Protein AF-A0A9P8ALL7-F1 (afdb_monomer_lite)

Sequence (207 aa):
MPHNCSKCGATCAGIPLVRPAPDPEIKALLSTNLPPSEAQKAFFRETRRTSESRLADLEARIADAQAKLDGLLQERDSLVWNMQRCTDVLNPVRRLPVDVLREIFAHTMRVAKDSYSVNSGMLSSSPLVGVPYQWKLGMVCLNWRHVLLKYPRMWSMIDVTFPPPPFGSWNHKPQNNRPYLVAAGLLAMHIYRSANHPLQHRIDGNT

pLDDT: mean 81.66, std 13.32, range [38.5, 98.19]

Organism: NCBI:txid856835

Structure (mmCIF, N/CA/C/O backbone):
data_AF-A0A9P8ALL7-F1
#
_entry.id   AF-A0A9P8ALL7-F1
#
loop_
_atom_site.group_PDB
_atom_site.id
_atom_site.type_symbol
_atom_site.label_atom_id
_atom_site.label_alt_id
_atom_site.label_comp_id
_atom_site.label_asym_id
_atom_site.label_entity_id
_atom_site.label_seq_id
_atom_site.pdbx_PDB_ins_code
_atom_site.Cartn_x
_atom_site.Cartn_y
_atom_site.Cartn_z
_atom_site.occupancy
_atom_site.B_iso_or_equiv
_atom_site.auth_seq_id
_atom_site.auth_comp_id
_atom_site.auth_asym_id
_atom_site.auth_atom_id
_atom_site.pdbx_PDB_model_num
ATOM 1 N N . MET A 1 1 ? -36.935 15.404 19.691 1.00 49.09 1 MET A N 1
ATOM 2 C CA . MET A 1 1 ? -36.805 15.586 18.231 1.00 49.09 1 MET A CA 1
ATOM 3 C C . MET A 1 1 ? -35.670 14.708 17.728 1.00 49.09 1 MET A C 1
ATOM 5 O O . MET A 1 1 ? -34.680 14.597 18.449 1.00 49.09 1 MET A O 1
ATOM 9 N N . PRO A 1 2 ? -35.821 14.037 16.575 1.00 61.03 2 PRO A N 1
ATOM 10 C CA . PRO A 1 2 ? -34.716 13.323 15.942 1.00 61.03 2 PRO A CA 1
ATOM 11 C C . PRO A 1 2 ? -33.566 14.299 15.665 1.00 61.03 2 PRO A C 1
ATOM 13 O O . PRO A 1 2 ? -33.806 15.439 15.273 1.00 61.03 2 PRO A O 1
ATOM 16 N N . HIS A 1 3 ? -32.333 13.869 15.912 1.00 70.31 3 HIS A N 1
ATOM 17 C CA . HIS A 1 3 ? -31.133 14.646 15.606 1.00 70.31 3 HIS A CA 1
ATOM 18 C C . HIS A 1 3 ? -30.179 13.791 14.780 1.00 70.31 3 HIS A C 1
ATOM 20 O O . HIS A 1 3 ? -30.134 12.572 14.942 1.00 70.31 3 HIS A O 1
ATOM 26 N N . ASN A 1 4 ? -29.420 14.422 13.889 1.00 78.50 4 ASN A N 1
ATOM 27 C CA . ASN A 1 4 ? -28.431 13.714 13.088 1.00 78.50 4 ASN A CA 1
ATOM 28 C C . ASN A 1 4 ? -27.125 13.589 13.872 1.00 78.50 4 ASN A C 1
ATOM 30 O O . ASN A 1 4 ? -26.649 14.549 14.481 1.00 78.50 4 ASN A O 1
ATOM 34 N N . CYS A 1 5 ? -26.547 12.393 13.857 1.00 72.06 5 CYS A N 1
ATOM 35 C CA . CYS A 1 5 ? -25.245 12.132 14.444 1.00 72.06 5 CYS A CA 1
ATOM 36 C C . CYS A 1 5 ? -24.167 12.929 13.700 1.00 72.06 5 CYS A C 1
ATOM 38 O O . CYS A 1 5 ? -24.011 12.790 12.489 1.00 72.06 5 CYS A O 1
ATOM 40 N N . SER A 1 6 ? -23.365 13.712 14.421 1.00 76.62 6 SER A N 1
ATOM 41 C CA . SER A 1 6 ? -22.277 14.507 13.834 1.00 76.62 6 SER A CA 1
ATOM 42 C C . SER A 1 6 ? -21.119 13.668 13.281 1.00 76.62 6 SER A C 1
ATOM 44 O O . SER A 1 6 ? -20.332 14.175 12.490 1.00 76.62 6 SER A O 1
ATOM 46 N N . LYS A 1 7 ? -21.006 12.391 13.672 1.00 74.81 7 LYS A N 1
ATOM 47 C CA . LYS A 1 7 ? -19.957 11.485 13.180 1.00 74.81 7 LYS A CA 1
ATOM 48 C C . LYS A 1 7 ? -20.347 10.693 11.935 1.00 74.81 7 LYS A C 1
ATOM 50 O O . LYS A 1 7 ? -19.487 10.451 11.099 1.00 74.81 7 LYS A O 1
ATOM 55 N N . CYS A 1 8 ? -21.599 10.251 11.825 1.00 76.31 8 CYS A N 1
ATOM 56 C CA . CYS A 1 8 ? -22.028 9.360 10.737 1.00 76.31 8 CYS A CA 1
ATOM 57 C C . CYS A 1 8 ? -23.252 9.854 9.956 1.00 76.31 8 CYS A C 1
ATOM 59 O O . CYS A 1 8 ? -23.681 9.185 9.024 1.00 76.31 8 CYS A O 1
ATOM 61 N N . GLY A 1 9 ? -23.847 10.990 10.331 1.00 75.50 9 GLY A N 1
ATOM 62 C CA . GLY A 1 9 ? -25.016 11.569 9.662 1.00 75.50 9 GLY A CA 1
ATOM 63 C C . GLY A 1 9 ? -26.337 10.833 9.907 1.00 75.50 9 GLY A C 1
ATOM 64 O O . GLY A 1 9 ? -27.387 11.358 9.547 1.00 75.50 9 GLY A O 1
ATOM 65 N N . ALA A 1 10 ? -26.314 9.657 10.542 1.00 76.44 10 ALA A N 1
ATOM 66 C CA . ALA A 1 10 ? -27.514 8.875 10.814 1.00 76.44 10 ALA A CA 1
ATOM 67 C C . ALA A 1 10 ? -28.467 9.608 11.770 1.00 76.44 10 ALA A C 1
ATOM 69 O O . ALA A 1 10 ? -28.038 10.241 12.738 1.00 76.44 10 ALA A O 1
ATOM 70 N N . THR A 1 11 ? -29.770 9.494 11.514 1.00 76.06 11 THR A N 1
ATOM 71 C CA . THR A 1 11 ? -30.807 10.047 12.384 1.00 76.06 11 THR A CA 1
ATOM 72 C C . THR A 1 11 ? -30.913 9.211 13.659 1.00 76.06 11 THR A C 1
ATOM 74 O O . THR A 1 11 ? -31.390 8.077 13.644 1.00 76.06 11 THR A O 1
ATOM 77 N N . CYS A 1 12 ? -30.482 9.777 14.783 1.00 67.00 12 CYS A N 1
ATOM 78 C CA . CYS A 1 12 ? -30.621 9.166 16.097 1.00 67.00 12 CYS A CA 1
ATOM 79 C C . CYS A 1 12 ? -32.068 9.330 16.575 1.00 67.00 12 CYS A C 1
ATOM 81 O O . CYS A 1 12 ? -32.473 10.393 17.059 1.00 67.00 12 CYS A O 1
ATOM 83 N N . ALA A 1 13 ? -32.863 8.270 16.450 1.00 56.06 13 ALA A N 1
ATOM 84 C CA . ALA A 1 13 ? -34.175 8.204 17.073 1.00 56.06 13 ALA A CA 1
ATOM 85 C C . ALA A 1 13 ? -34.014 7.830 18.559 1.00 56.06 13 ALA A C 1
ATOM 87 O O . ALA A 1 13 ? -33.639 6.711 18.890 1.00 56.06 13 ALA A O 1
ATOM 88 N N . GLY A 1 14 ? -34.298 8.772 19.464 1.00 56.75 14 GLY A N 1
ATOM 89 C CA . GLY A 1 14 ? -34.605 8.442 20.862 1.00 56.75 14 GLY A CA 1
ATOM 90 C C . GLY A 1 14 ? -33.460 8.440 21.882 1.00 56.75 14 GLY A C 1
ATOM 91 O O . GLY A 1 14 ? -33.686 7.982 22.996 1.00 56.75 14 GLY A O 1
ATOM 92 N N . ILE A 1 15 ? -32.272 8.975 21.578 1.00 57.25 15 ILE A N 1
ATOM 93 C CA . ILE A 1 15 ? -31.239 9.195 22.609 1.00 57.25 15 ILE A CA 1
ATOM 94 C C . ILE A 1 15 ? -31.487 10.564 23.264 1.00 57.25 15 ILE A C 1
ATOM 96 O O . ILE A 1 15 ? -31.419 11.578 22.560 1.00 57.25 15 ILE A O 1
ATOM 100 N N .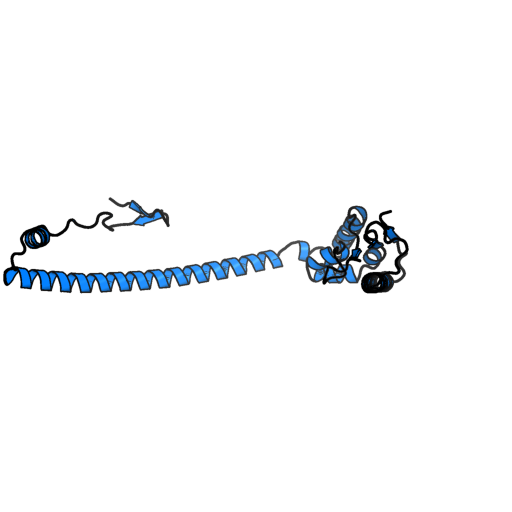 PRO A 1 16 ? -31.778 10.646 24.578 1.00 55.88 16 PRO A N 1
ATOM 101 C CA . PRO A 1 16 ? -31.845 11.926 25.269 1.00 55.88 16 PRO A CA 1
ATOM 102 C C . PRO A 1 16 ? -30.461 12.578 25.226 1.00 55.88 16 PRO A C 1
ATOM 104 O O . PRO A 1 16 ? -29.505 12.059 25.796 1.00 55.88 16 PRO A O 1
ATOM 107 N N . LEU A 1 17 ? -30.350 13.722 24.548 1.00 55.53 17 LEU A N 1
ATOM 108 C CA . LEU A 1 17 ? -29.107 14.501 24.459 1.00 55.53 17 LEU A CA 1
ATOM 109 C C . LEU A 1 17 ? -28.678 15.084 25.822 1.00 55.53 17 LEU A C 1
ATOM 111 O O . LEU A 1 17 ? -27.565 15.576 25.980 1.00 55.53 17 LEU A O 1
ATOM 115 N N . VAL A 1 18 ? -29.587 15.060 26.798 1.00 59.00 18 VAL A N 1
ATOM 116 C CA . VAL A 1 18 ? -29.463 15.701 28.103 1.00 59.00 18 VAL A CA 1
ATOM 117 C C . VAL A 1 18 ? -29.476 14.604 29.161 1.00 59.00 18 VAL A C 1
ATOM 119 O O . VAL A 1 18 ? -30.409 13.798 29.202 1.00 59.00 18 VAL A O 1
ATOM 122 N N . ARG A 1 19 ? -28.445 14.567 30.018 1.00 61.34 19 ARG A N 1
ATOM 123 C CA . ARG A 1 19 ? -28.487 13.753 31.242 1.00 61.34 19 ARG A CA 1
ATOM 124 C C . ARG A 1 19 ? -29.774 14.114 31.994 1.00 61.34 19 ARG A C 1
ATOM 126 O O . ARG A 1 19 ? -29.979 15.305 32.232 1.00 61.34 19 ARG A O 1
ATOM 133 N N . PRO A 1 20 ? -30.626 13.143 32.364 1.00 65.94 20 PRO A N 1
ATOM 134 C CA . PRO A 1 20 ? -31.791 13.430 33.189 1.00 65.94 20 PRO A CA 1
ATOM 135 C C . PRO A 1 20 ? -31.355 14.210 34.433 1.00 65.94 20 PRO A C 1
ATOM 137 O O . PRO A 1 20 ? -30.285 13.934 34.986 1.00 65.94 20 PRO A O 1
ATOM 140 N N . ALA A 1 21 ? -32.150 15.201 34.844 1.00 64.81 21 ALA A N 1
ATOM 141 C CA . ALA A 1 21 ? -31.871 15.932 36.073 1.00 64.81 21 ALA A CA 1
ATOM 142 C C . ALA A 1 21 ? -31.752 14.938 37.248 1.00 64.81 21 ALA A C 1
ATOM 144 O O . ALA A 1 21 ? -32.488 13.946 37.262 1.00 64.81 21 ALA A O 1
ATOM 145 N N . PRO A 1 22 ? -30.837 15.168 38.210 1.00 68.75 22 PRO A N 1
ATOM 146 C CA . PRO A 1 22 ? -30.723 14.312 39.383 1.00 68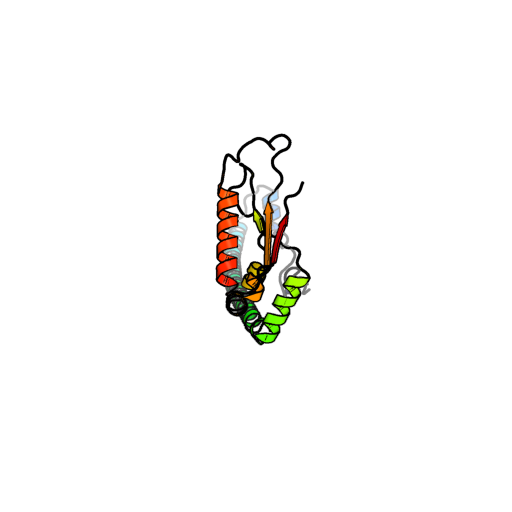.75 22 PRO A CA 1
ATOM 147 C C . PRO A 1 22 ? -32.066 14.237 40.104 1.00 68.75 22 PRO A C 1
ATOM 149 O O . PRO A 1 22 ? -32.744 15.260 40.226 1.00 68.75 22 PRO A O 1
ATOM 152 N N . ASP A 1 23 ? -32.419 13.049 40.591 1.00 80.38 23 ASP A N 1
ATOM 153 C CA . ASP A 1 23 ? -33.625 12.845 41.388 1.00 80.38 23 ASP A CA 1
ATOM 154 C C . ASP A 1 23 ? -33.660 13.879 42.539 1.00 80.38 23 ASP A C 1
ATOM 156 O O . ASP A 1 23 ? -32.681 13.985 43.295 1.00 80.38 23 ASP A O 1
ATOM 160 N N . PRO A 1 24 ? -34.728 14.695 42.651 1.00 83.06 24 PRO A N 1
ATOM 161 C CA . PRO A 1 24 ? -34.822 15.744 43.661 1.00 83.06 24 PRO A CA 1
ATOM 162 C C . PRO A 1 24 ? -34.699 15.199 45.089 1.00 83.06 24 PRO A C 1
ATOM 164 O O . PRO A 1 24 ? -34.184 15.903 45.958 1.00 83.06 24 PRO A O 1
ATOM 167 N N . GLU A 1 25 ? -35.095 13.948 45.327 1.00 82.94 25 GLU A N 1
ATOM 168 C CA . GLU A 1 25 ? -34.989 13.291 46.627 1.00 82.94 25 GLU A CA 1
ATOM 169 C C . GLU A 1 25 ? -33.536 12.927 46.965 1.00 82.94 25 GLU A C 1
ATOM 171 O O . GLU A 1 25 ? -33.059 13.205 48.069 1.00 82.94 25 GLU A O 1
ATOM 176 N N . ILE A 1 26 ? -32.782 12.415 45.985 1.00 84.19 26 ILE A N 1
ATOM 177 C CA . ILE A 1 26 ? -31.334 12.185 46.121 1.00 84.19 26 ILE A CA 1
ATOM 178 C C . ILE A 1 26 ? -30.625 13.513 46.401 1.00 84.19 26 ILE A C 1
ATOM 180 O O . ILE A 1 26 ? -29.779 13.599 47.291 1.00 84.19 26 ILE A O 1
ATOM 184 N N . LYS A 1 27 ? -30.992 14.574 45.675 1.00 86.75 27 LYS A N 1
ATOM 185 C CA . LYS A 1 27 ? -30.400 15.905 45.850 1.00 86.75 27 LYS A CA 1
ATOM 186 C C . LYS A 1 27 ? -30.653 16.475 47.252 1.00 86.75 27 LYS A C 1
ATOM 188 O O . LYS A 1 27 ? -29.736 17.041 47.845 1.00 86.75 27 LYS A O 1
ATOM 193 N N . ALA A 1 28 ? -31.863 16.314 47.789 1.00 87.06 28 ALA A N 1
ATOM 194 C CA . ALA A 1 28 ? -32.228 16.791 49.122 1.00 87.06 28 ALA A CA 1
ATOM 195 C C . ALA A 1 28 ? -31.444 16.073 50.236 1.00 87.06 28 ALA A C 1
ATOM 197 O O . ALA A 1 28 ? -30.899 16.725 51.132 1.00 87.06 28 ALA A O 1
ATOM 198 N N . LEU A 1 29 ? -31.311 14.747 50.149 1.00 88.44 29 LEU A N 1
ATOM 199 C CA . LEU A 1 29 ? -30.538 13.957 51.115 1.00 88.44 29 LEU A CA 1
ATOM 200 C C . LEU A 1 29 ? -29.044 14.302 51.074 1.00 88.44 29 LEU A C 1
ATOM 202 O O . LEU A 1 29 ? -28.425 14.494 52.120 1.00 88.44 29 LEU A O 1
ATOM 206 N N . LEU A 1 30 ? -28.481 14.480 49.874 1.00 88.00 30 LEU A N 1
ATOM 207 C CA . LEU A 1 30 ? -27.090 14.918 49.710 1.00 88.00 30 LEU A CA 1
ATOM 208 C C . LEU A 1 30 ? -26.831 16.322 50.280 1.00 88.00 30 LEU A C 1
ATOM 210 O O . LEU A 1 30 ? -25.693 16.642 50.607 1.00 88.00 30 LEU A O 1
ATOM 214 N N . SER A 1 31 ? -27.867 17.155 50.414 1.00 90.00 31 SER A N 1
ATOM 215 C CA . SER A 1 31 ? -27.745 18.516 50.952 1.00 90.00 31 SER A CA 1
ATOM 216 C C . SER A 1 31 ? -27.905 18.627 52.474 1.00 90.00 31 SER A C 1
ATOM 218 O O . SER A 1 31 ? -27.589 19.678 53.025 1.00 90.00 31 SER A O 1
ATOM 220 N N . THR A 1 32 ? -28.384 17.583 53.166 1.00 87.19 32 THR A N 1
ATOM 221 C CA . THR A 1 32 ? -28.796 17.686 54.584 1.00 87.19 32 THR A CA 1
ATOM 222 C C . THR A 1 32 ? -28.049 16.767 55.557 1.00 87.19 32 THR A C 1
ATOM 224 O O . THR A 1 32 ? -28.286 16.867 56.756 1.00 87.19 32 THR A O 1
ATOM 227 N N . ASN A 1 33 ? -27.132 15.899 55.102 1.00 86.00 33 ASN A N 1
ATOM 228 C CA . ASN A 1 33 ? -26.462 14.863 55.925 1.00 86.00 33 ASN A CA 1
ATOM 229 C C . ASN A 1 33 ? -27.423 13.966 56.742 1.00 86.00 33 ASN A C 1
ATOM 231 O O . ASN A 1 33 ? -26.979 13.178 57.578 1.00 86.00 33 ASN A O 1
ATOM 235 N N . LEU A 1 34 ? -28.736 14.060 56.512 1.00 90.88 34 LEU A N 1
ATOM 236 C CA . LEU A 1 34 ? -29.737 13.257 57.194 1.00 90.88 34 LEU A CA 1
ATOM 237 C C . LEU A 1 34 ? -29.695 11.825 56.650 1.00 90.88 34 LEU A C 1
ATOM 239 O O . LEU A 1 34 ? -29.573 11.629 55.435 1.00 90.88 34 LEU A O 1
ATOM 243 N N . PRO A 1 35 ? -29.817 10.806 57.516 1.00 88.19 35 PRO A N 1
ATOM 244 C CA . PRO A 1 35 ? -29.912 9.438 57.044 1.00 88.19 35 PRO A CA 1
ATOM 245 C C . PRO A 1 35 ? -31.237 9.234 56.287 1.00 88.19 35 PRO A C 1
ATOM 247 O O . PRO A 1 35 ? -32.275 9.732 56.727 1.00 88.19 35 PRO A O 1
ATOM 250 N N . PRO A 1 36 ? -31.241 8.471 55.180 1.00 90.56 36 PRO A N 1
ATOM 251 C CA . PRO A 1 36 ? -32.477 8.113 54.496 1.00 90.56 36 PRO A CA 1
ATOM 252 C C . PRO A 1 36 ? -33.354 7.215 55.377 1.00 90.56 36 PRO A C 1
ATOM 254 O O . PRO A 1 36 ? -32.854 6.364 56.120 1.00 90.56 36 PRO A O 1
ATOM 257 N N . SER A 1 37 ? -34.669 7.366 55.244 1.00 92.12 37 SER A N 1
ATOM 258 C CA . SER A 1 37 ? -35.663 6.458 55.827 1.00 92.12 37 SER A CA 1
ATOM 259 C C . SER A 1 37 ? -35.583 5.053 55.211 1.00 92.12 37 SER A C 1
ATOM 261 O O . SER A 1 37 ? -35.022 4.859 54.132 1.00 92.12 37 SER A O 1
ATOM 263 N N . GLU A 1 38 ? -36.175 4.047 55.862 1.00 92.56 38 GLU A N 1
ATOM 264 C CA . GLU A 1 38 ? -36.188 2.672 55.331 1.00 92.56 38 GLU A CA 1
ATOM 265 C C . GLU A 1 38 ? -36.905 2.561 53.974 1.00 92.56 38 GLU A C 1
ATOM 267 O O . GLU A 1 38 ? -36.439 1.841 53.091 1.00 92.56 38 GLU A O 1
ATOM 272 N N . ALA A 1 39 ? -37.977 3.332 53.760 1.00 88.25 39 ALA A N 1
ATOM 273 C CA . ALA A 1 39 ? -38.669 3.392 52.472 1.00 88.25 39 ALA A CA 1
ATOM 274 C C . ALA A 1 39 ? -37.769 3.974 51.366 1.00 88.25 39 ALA A C 1
ATOM 276 O O . ALA A 1 39 ? -37.673 3.401 50.281 1.00 88.25 39 ALA A O 1
ATOM 277 N N . GLN A 1 40 ? -37.037 5.053 51.665 1.00 89.31 40 GLN A N 1
ATOM 278 C CA . GLN A 1 40 ? -36.059 5.647 50.747 1.00 89.31 40 GLN A CA 1
ATOM 279 C C . GLN A 1 40 ? -34.915 4.681 50.434 1.00 89.31 40 GLN A C 1
ATOM 281 O O . GLN A 1 40 ? -34.530 4.523 49.279 1.00 89.31 40 GLN A O 1
ATOM 286 N N . LYS A 1 41 ? -34.394 3.969 51.442 1.00 91.00 41 LYS A N 1
ATOM 287 C CA . LYS A 1 41 ? -33.366 2.938 51.232 1.00 91.00 41 LYS A CA 1
ATOM 288 C C . LYS A 1 41 ? -33.861 1.830 50.303 1.00 91.00 41 LYS A C 1
ATOM 290 O O . LYS A 1 41 ? -33.106 1.411 49.426 1.00 91.00 41 LYS A O 1
ATOM 295 N N . ALA A 1 42 ? -35.093 1.352 50.482 1.00 89.12 42 ALA A N 1
ATOM 296 C CA . ALA A 1 42 ? -35.683 0.332 49.618 1.00 89.12 42 ALA A CA 1
ATOM 297 C C . ALA A 1 42 ? -35.843 0.837 48.175 1.00 89.12 42 ALA A C 1
ATOM 299 O O . ALA A 1 42 ? -35.402 0.162 47.244 1.00 89.12 42 ALA A O 1
ATOM 300 N N . PHE A 1 43 ? -36.372 2.051 48.002 1.00 88.00 43 PHE A N 1
ATOM 301 C CA . PHE A 1 43 ? -36.500 2.698 46.697 1.00 88.00 43 PHE A CA 1
ATOM 302 C C . PHE A 1 43 ? -35.143 2.849 45.996 1.00 88.00 43 PHE A C 1
ATOM 304 O O . PHE A 1 43 ? -34.982 2.402 44.863 1.00 88.00 43 PHE A O 1
ATOM 311 N N . PHE A 1 44 ? -34.125 3.389 46.674 1.00 89.19 44 PHE A N 1
ATOM 312 C CA . PHE A 1 44 ? -32.796 3.562 46.079 1.00 89.19 44 PHE A CA 1
ATOM 313 C C . PHE A 1 44 ? -32.123 2.238 45.723 1.00 89.19 44 PHE A C 1
ATOM 315 O O . PHE A 1 44 ? -31.437 2.169 44.705 1.00 89.19 44 PHE A O 1
ATOM 322 N N . ARG A 1 45 ? -32.315 1.178 46.519 1.00 92.31 45 ARG A N 1
ATOM 323 C CA . ARG A 1 45 ? -31.796 -0.158 46.186 1.00 92.31 45 ARG A CA 1
ATOM 324 C C . ARG A 1 45 ? -32.424 -0.697 44.903 1.00 92.31 45 ARG A C 1
ATOM 326 O O . ARG A 1 45 ? -31.692 -1.193 44.049 1.00 92.31 45 ARG A O 1
ATOM 333 N N . GLU A 1 46 ? -33.737 -0.563 44.745 1.00 89.56 46 GLU A N 1
ATOM 334 C CA . GLU A 1 46 ? -34.436 -1.024 43.542 1.00 89.56 46 GLU A CA 1
ATOM 335 C C . GLU A 1 46 ? -34.077 -0.179 42.311 1.00 89.56 46 GLU A C 1
ATOM 337 O O . GLU A 1 46 ? -33.738 -0.715 41.253 1.00 89.56 46 GLU A O 1
ATOM 342 N N . THR A 1 47 ? -34.032 1.148 42.455 1.00 88.44 47 THR A N 1
ATOM 343 C CA . THR A 1 47 ? -33.575 2.063 41.400 1.00 88.44 47 THR A CA 1
ATOM 344 C C . THR A 1 47 ? -32.141 1.754 40.974 1.00 88.44 47 THR A C 1
ATOM 346 O O . THR A 1 47 ? -31.835 1.759 39.780 1.00 88.44 47 THR A O 1
ATOM 349 N N . ARG A 1 48 ? -31.252 1.427 41.921 1.00 90.56 48 ARG A N 1
ATOM 350 C CA . ARG A 1 48 ? -29.877 1.025 41.603 1.00 90.56 48 ARG A CA 1
ATOM 351 C C . ARG A 1 48 ? -29.852 -0.292 40.833 1.00 90.56 48 ARG A C 1
ATOM 353 O O . ARG A 1 48 ? -29.233 -0.347 39.779 1.00 90.56 48 ARG A O 1
ATOM 360 N N . ARG A 1 49 ? -30.579 -1.310 41.300 1.00 92.12 49 ARG A N 1
ATOM 361 C CA . ARG A 1 49 ? -30.644 -2.633 40.660 1.00 92.12 49 ARG A CA 1
ATOM 362 C C . ARG A 1 49 ? -31.183 -2.570 39.228 1.00 92.12 49 ARG A C 1
ATOM 364 O O . ARG A 1 49 ? -30.611 -3.164 38.316 1.00 92.12 49 ARG A O 1
ATOM 371 N N . THR A 1 50 ? -32.272 -1.836 39.014 1.00 88.19 50 THR A N 1
ATOM 372 C CA . THR A 1 50 ? -32.858 -1.645 37.677 1.00 88.19 50 THR A CA 1
ATOM 373 C C . THR A 1 50 ? -31.922 -0.856 36.762 1.00 88.19 50 THR A C 1
ATOM 375 O O . THR A 1 50 ? -31.774 -1.200 35.589 1.00 88.19 50 THR A O 1
ATOM 378 N N . SER A 1 51 ? -31.233 0.159 37.293 1.00 88.75 51 SER A N 1
ATOM 379 C CA . SER A 1 51 ? -30.232 0.930 36.546 1.00 88.75 51 SER A CA 1
ATOM 380 C C . SER A 1 51 ? -29.007 0.092 36.173 1.00 88.75 51 SER A C 1
ATOM 382 O O . SER A 1 51 ? -28.560 0.172 35.033 1.00 88.75 51 SER A O 1
ATOM 384 N N . GLU A 1 52 ? -28.501 -0.745 37.084 1.00 92.56 52 GLU A N 1
ATOM 385 C CA . GLU A 1 52 ? -27.398 -1.687 36.834 1.00 92.56 52 GLU A CA 1
ATOM 386 C C . GLU A 1 52 ? -27.760 -2.666 35.704 1.00 92.56 52 GLU A C 1
ATOM 388 O O . GLU A 1 52 ? -26.984 -2.845 34.767 1.00 92.56 52 GLU A O 1
ATOM 393 N N . SER A 1 53 ? -28.972 -3.233 35.724 1.00 89.31 53 SER A N 1
ATOM 394 C CA . SER A 1 53 ? -29.446 -4.125 34.655 1.00 89.31 53 SER A CA 1
ATOM 395 C C . SER A 1 53 ? -29.560 -3.417 33.301 1.00 89.31 53 SER A C 1
ATOM 397 O O . SER A 1 53 ? -29.140 -3.968 32.283 1.00 89.31 53 SER A O 1
ATOM 399 N N . ARG A 1 54 ? -30.092 -2.188 33.271 1.00 89.81 54 ARG A N 1
ATOM 400 C CA . ARG A 1 54 ? -30.191 -1.395 32.035 1.00 89.81 54 ARG A CA 1
ATOM 401 C C . ARG A 1 54 ? -28.824 -0.977 31.499 1.00 89.81 54 ARG A C 1
ATOM 403 O O . ARG A 1 54 ? -28.656 -0.910 30.286 1.00 89.81 54 ARG A O 1
ATOM 410 N N . LEU A 1 55 ? -27.870 -0.679 32.380 1.00 90.62 55 LEU A N 1
ATOM 411 C CA . LEU A 1 55 ? -26.501 -0.360 31.987 1.00 90.62 55 LEU A CA 1
ATOM 412 C C . LEU A 1 55 ? -25.836 -1.571 31.325 1.00 90.62 55 LEU A C 1
ATOM 414 O O . LEU A 1 55 ? -25.281 -1.421 30.244 1.00 90.62 55 LEU A O 1
ATOM 418 N N . ALA A 1 56 ? -25.983 -2.763 31.910 1.00 93.94 56 ALA A N 1
ATOM 419 C CA . ALA A 1 56 ? -25.447 -3.996 31.338 1.00 93.94 56 ALA A CA 1
ATOM 420 C C . ALA A 1 56 ? -26.039 -4.316 29.949 1.00 93.94 56 ALA A C 1
ATOM 422 O O . ALA A 1 56 ? -25.298 -4.687 29.040 1.00 93.94 56 ALA A O 1
ATOM 423 N N . ASP A 1 57 ? -27.351 -4.120 29.746 1.00 91.81 57 ASP A N 1
ATOM 424 C CA . ASP A 1 57 ? -27.982 -4.253 28.418 1.00 91.81 57 ASP A CA 1
ATOM 425 C C . ASP A 1 57 ? -27.388 -3.265 27.402 1.00 91.81 57 ASP A C 1
ATOM 427 O O . ASP A 1 57 ? -27.050 -3.638 26.276 1.00 91.81 57 ASP A O 1
ATOM 431 N N . LEU A 1 58 ? -27.223 -1.999 27.801 1.00 91.94 58 LEU A N 1
ATOM 432 C CA . LEU A 1 58 ? -26.636 -0.978 26.935 1.00 91.94 58 LEU A CA 1
ATOM 433 C C . LEU A 1 58 ? -25.184 -1.301 26.578 1.00 91.94 58 LEU A C 1
ATOM 435 O O . LEU A 1 58 ? -24.818 -1.175 25.413 1.00 91.94 58 LEU A O 1
ATOM 439 N N . GLU A 1 59 ? -24.372 -1.740 27.538 1.00 95.62 59 GLU A N 1
ATOM 440 C CA . GLU A 1 59 ? -22.987 -2.149 27.295 1.00 95.62 59 GLU A CA 1
ATOM 441 C C . GLU A 1 59 ? -22.908 -3.348 26.343 1.00 95.62 59 GLU A C 1
ATOM 443 O O . GLU A 1 59 ? -22.124 -3.318 25.394 1.00 95.62 59 GLU A O 1
ATOM 448 N N . ALA A 1 60 ? -23.774 -4.354 26.511 1.00 94.69 60 ALA A N 1
ATOM 449 C CA . ALA A 1 60 ? -23.843 -5.501 25.607 1.00 94.69 60 ALA A CA 1
ATOM 450 C C . ALA A 1 60 ? -24.221 -5.087 24.174 1.00 94.69 60 ALA A C 1
ATOM 452 O O . ALA A 1 60 ? -23.609 -5.537 23.205 1.00 94.69 60 ALA A O 1
ATOM 453 N N . ARG A 1 61 ? -25.193 -4.181 24.025 1.00 93.50 61 ARG A N 1
ATOM 454 C CA . ARG A 1 61 ? -25.603 -3.648 22.716 1.00 93.50 61 ARG A CA 1
ATOM 455 C C . ARG A 1 61 ? -24.529 -2.778 22.073 1.00 93.50 61 ARG A C 1
ATOM 457 O O . ARG A 1 61 ? -24.387 -2.802 20.853 1.00 93.50 61 ARG A O 1
ATOM 464 N N . ILE A 1 62 ? -23.782 -2.012 22.870 1.00 94.81 62 ILE A N 1
ATOM 465 C CA . ILE A 1 62 ? -22.628 -1.245 22.390 1.00 94.81 62 ILE A CA 1
ATOM 466 C C . ILE A 1 62 ? -21.551 -2.203 21.879 1.00 94.81 62 ILE A C 1
ATOM 468 O O . ILE A 1 62 ? -21.062 -1.999 20.770 1.00 94.81 62 ILE A O 1
ATOM 472 N N . ALA A 1 63 ? -21.233 -3.257 22.632 1.00 95.00 63 ALA A N 1
ATOM 473 C CA . ALA A 1 63 ? -20.242 -4.251 22.230 1.00 95.00 63 ALA A CA 1
ATOM 474 C C . ALA A 1 63 ? -20.644 -4.977 20.932 1.00 95.00 63 ALA A C 1
ATOM 476 O O . ALA A 1 63 ? -19.832 -5.095 20.018 1.00 95.00 63 ALA A O 1
ATOM 477 N N . ASP A 1 64 ? -21.908 -5.395 20.803 1.00 95.56 64 ASP A N 1
ATOM 478 C CA . ASP A 1 64 ? -22.432 -6.012 19.574 1.00 95.56 64 ASP A CA 1
ATOM 479 C C . ASP A 1 64 ? -22.375 -5.050 18.373 1.00 95.56 64 ASP A C 1
ATOM 481 O O . ASP A 1 64 ? -21.934 -5.422 17.283 1.00 95.56 64 ASP A O 1
ATOM 485 N N . ALA A 1 65 ? -22.761 -3.785 18.566 1.00 94.25 65 ALA A N 1
ATOM 486 C CA . ALA A 1 65 ? -22.683 -2.774 17.514 1.00 94.25 65 ALA A CA 1
ATOM 487 C C . ALA A 1 65 ? -21.234 -2.474 17.092 1.00 94.25 65 ALA A C 1
ATOM 489 O O . ALA A 1 65 ? -20.974 -2.298 15.901 1.00 94.25 65 ALA A O 1
ATOM 490 N N . GLN A 1 66 ? -20.296 -2.439 18.043 1.00 96.56 66 GLN A N 1
ATOM 491 C CA . GLN A 1 66 ? -18.865 -2.283 17.771 1.00 96.56 66 GLN A CA 1
ATOM 492 C C . GLN A 1 66 ? -18.321 -3.473 16.980 1.00 96.56 66 GLN A C 1
ATOM 494 O O . GLN A 1 66 ? -17.720 -3.264 15.933 1.00 96.56 66 GLN A O 1
ATOM 499 N N . ALA A 1 67 ? -18.627 -4.708 17.388 1.00 96.31 67 ALA A N 1
ATOM 500 C CA . ALA A 1 67 ? -18.191 -5.906 16.671 1.00 96.31 67 ALA A CA 1
ATOM 501 C C . ALA A 1 67 ? -18.714 -5.946 15.223 1.00 96.31 67 ALA A C 1
ATOM 503 O O . ALA A 1 67 ? -17.979 -6.280 14.293 1.00 96.31 67 ALA A O 1
ATOM 504 N N . LYS A 1 68 ? -19.978 -5.554 15.007 1.00 96.69 68 LYS A N 1
ATOM 505 C CA . LYS A 1 68 ? -20.559 -5.426 13.660 1.00 96.69 68 LYS A CA 1
ATOM 506 C C . LYS A 1 68 ? -19.865 -4.349 12.833 1.00 96.69 68 LYS A C 1
ATOM 508 O O . LYS A 1 68 ? -19.598 -4.569 11.654 1.00 96.69 68 LYS A O 1
ATOM 513 N N . LEU A 1 69 ? -19.579 -3.195 13.436 1.00 96.56 69 LEU A N 1
ATOM 514 C CA . LEU A 1 69 ? -18.858 -2.115 12.768 1.00 96.56 69 LEU A CA 1
ATOM 515 C C . LEU A 1 69 ? -17.449 -2.560 12.363 1.00 96.56 69 LEU A C 1
ATOM 517 O O . LEU A 1 69 ? -17.057 -2.332 11.222 1.00 96.56 69 LEU A O 1
ATOM 521 N N . ASP A 1 70 ? -16.726 -3.228 13.258 1.00 97.50 70 ASP A N 1
ATOM 522 C CA . ASP A 1 70 ? -15.379 -3.733 12.992 1.00 97.50 70 ASP A CA 1
ATOM 523 C C . ASP A 1 70 ? -15.383 -4.752 11.843 1.00 97.50 70 ASP A C 1
ATOM 525 O O . ASP A 1 70 ? -14.554 -4.661 10.936 1.00 97.50 70 ASP A O 1
ATOM 529 N N . GLY A 1 71 ? -16.371 -5.655 11.810 1.00 97.94 71 GLY A N 1
ATOM 530 C CA . GLY A 1 71 ? -16.559 -6.591 10.698 1.00 97.94 71 GLY A CA 1
ATOM 531 C C . GLY A 1 71 ? -16.791 -5.887 9.356 1.00 97.94 71 GLY A C 1
ATOM 532 O O . GLY A 1 71 ? -16.140 -6.211 8.363 1.00 97.94 71 GLY A O 1
ATOM 533 N N . LEU A 1 72 ? -17.659 -4.870 9.329 1.00 97.94 72 LEU A N 1
ATOM 534 C CA . LEU A 1 72 ? -17.920 -4.077 8.121 1.00 97.94 72 LEU A CA 1
ATOM 535 C C . LEU A 1 72 ? -16.690 -3.279 7.668 1.00 97.94 72 LEU A C 1
ATOM 537 O O . LEU A 1 72 ? -16.437 -3.162 6.469 1.00 97.94 72 LEU A O 1
ATOM 541 N N . LEU A 1 73 ? -15.913 -2.730 8.604 1.00 97.94 73 LEU A N 1
ATOM 542 C CA . LEU A 1 73 ? -14.672 -2.022 8.289 1.00 97.94 73 LEU A CA 1
ATOM 543 C C .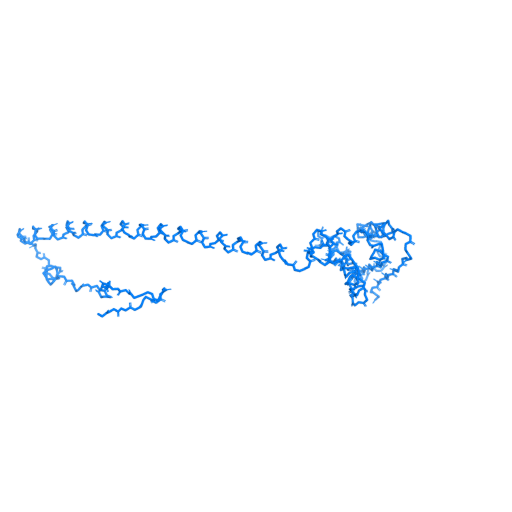 LEU A 1 73 ? -13.633 -2.970 7.684 1.00 97.94 73 LEU A C 1
ATOM 545 O O . LEU A 1 73 ? -13.022 -2.627 6.672 1.00 97.94 73 LEU A O 1
ATOM 549 N N . GLN A 1 74 ? -13.486 -4.173 8.239 1.00 98.19 74 GLN A N 1
ATOM 550 C CA . GLN A 1 74 ? -12.583 -5.191 7.707 1.00 98.19 74 GLN A CA 1
ATOM 551 C C . GLN A 1 74 ? -12.992 -5.646 6.298 1.00 98.19 74 GLN A C 1
ATOM 553 O O . GLN A 1 74 ? -12.136 -5.791 5.417 1.00 98.19 74 GLN A O 1
ATOM 558 N N . GLU A 1 75 ? -14.288 -5.855 6.060 1.00 98.19 75 GLU A N 1
ATOM 559 C CA . GLU A 1 75 ? -14.807 -6.190 4.732 1.00 98.19 75 GLU A CA 1
ATOM 560 C C . GLU A 1 75 ? -14.543 -5.055 3.735 1.00 98.19 75 GLU A C 1
ATOM 562 O O . GLU A 1 75 ? -13.996 -5.291 2.654 1.00 98.19 75 GLU A O 1
ATOM 567 N N . ARG A 1 76 ? -14.836 -3.806 4.123 1.00 98.00 76 ARG A N 1
ATOM 568 C CA . ARG A 1 76 ? -14.547 -2.613 3.315 1.00 98.00 76 ARG A CA 1
ATOM 569 C C . ARG A 1 76 ? -13.069 -2.546 2.952 1.00 98.00 76 ARG A C 1
ATOM 571 O O . ARG A 1 76 ? -12.744 -2.362 1.780 1.00 98.00 76 ARG A O 1
ATOM 578 N N . ASP A 1 77 ? -12.178 -2.696 3.927 1.00 98.12 77 ASP A N 1
ATOM 579 C CA . ASP A 1 77 ? -10.729 -2.633 3.712 1.00 98.12 77 ASP A CA 1
ATOM 580 C C . ASP A 1 77 ? -10.257 -3.734 2.756 1.00 98.12 77 ASP A C 1
ATOM 582 O O . ASP A 1 77 ? -9.474 -3.475 1.838 1.00 98.12 77 ASP A O 1
ATOM 586 N N . SER A 1 78 ? -10.799 -4.944 2.906 1.00 97.88 78 SER A N 1
ATOM 587 C CA . SER A 1 78 ? -10.509 -6.081 2.026 1.00 97.88 78 SER A CA 1
ATOM 588 C C . SER A 1 78 ? -10.965 -5.821 0.586 1.00 97.88 78 SER A C 1
ATOM 590 O O . SER A 1 78 ? -10.235 -6.111 -0.367 1.00 97.88 78 SER A O 1
ATOM 592 N N . LEU A 1 79 ? -12.152 -5.235 0.406 1.00 98.12 79 LEU A N 1
ATOM 593 C CA . LEU A 1 79 ? -12.675 -4.862 -0.908 1.00 98.12 79 LEU A CA 1
ATOM 594 C C . LEU A 1 79 ? -11.839 -3.760 -1.559 1.00 98.12 79 LEU A C 1
ATOM 596 O O . LEU A 1 79 ? -11.451 -3.905 -2.716 1.00 98.12 79 LEU A O 1
ATOM 600 N N . VAL A 1 80 ? -11.502 -2.700 -0.821 1.00 97.81 80 VAL A N 1
ATOM 601 C CA . VAL A 1 80 ? -10.634 -1.618 -1.315 1.00 97.81 80 VAL A CA 1
ATOM 602 C C . VAL A 1 80 ? -9.279 -2.172 -1.753 1.00 97.81 80 VAL A C 1
ATOM 604 O O . VAL A 1 80 ? -8.800 -1.850 -2.842 1.00 97.81 80 VAL A O 1
ATOM 607 N N . TRP A 1 81 ? -8.685 -3.058 -0.951 1.00 96.62 81 TRP A N 1
ATOM 608 C CA . TRP A 1 81 ? -7.426 -3.713 -1.291 1.00 96.62 81 TRP A CA 1
ATOM 609 C C . TRP A 1 81 ? -7.534 -4.534 -2.585 1.00 96.62 81 TRP A C 1
ATOM 611 O O . TRP A 1 81 ? -6.698 -4.397 -3.481 1.00 96.62 81 TRP A O 1
ATOM 621 N N . ASN A 1 82 ? -8.592 -5.336 -2.736 1.00 96.94 82 ASN A N 1
ATOM 622 C CA . ASN A 1 82 ? -8.833 -6.118 -3.951 1.00 96.94 82 ASN A CA 1
ATOM 623 C C . ASN A 1 82 ? -9.059 -5.229 -5.182 1.00 96.94 82 ASN A C 1
ATOM 625 O O . ASN A 1 82 ? -8.463 -5.471 -6.234 1.00 96.94 82 ASN A O 1
ATOM 629 N N . MET A 1 83 ? -9.860 -4.169 -5.054 1.00 96.56 83 MET A N 1
ATOM 630 C CA . MET A 1 83 ? -10.120 -3.212 -6.135 1.00 96.56 83 MET A CA 1
ATOM 631 C C . MET A 1 83 ? -8.840 -2.524 -6.612 1.00 96.56 83 MET A C 1
ATOM 633 O O . MET A 1 83 ? -8.631 -2.380 -7.822 1.00 96.56 83 MET A O 1
ATOM 637 N N . GLN A 1 84 ? -7.952 -2.146 -5.688 1.00 95.19 84 GLN A N 1
ATOM 638 C CA . GLN A 1 84 ? -6.661 -1.566 -6.051 1.00 95.19 84 GLN A CA 1
ATOM 639 C C . GLN A 1 84 ? -5.823 -2.558 -6.863 1.00 95.19 84 GLN A C 1
ATOM 641 O O . GLN A 1 84 ? -5.271 -2.202 -7.901 1.00 95.19 84 GLN A O 1
ATOM 646 N N . ARG A 1 85 ? -5.793 -3.834 -6.468 1.00 91.81 85 ARG A N 1
ATOM 647 C CA . ARG A 1 85 ? -5.060 -4.870 -7.215 1.00 91.81 85 ARG A CA 1
ATOM 648 C C . ARG A 1 85 ? -5.640 -5.126 -8.597 1.00 91.81 85 ARG A C 1
ATOM 650 O O . ARG A 1 85 ? -4.878 -5.311 -9.545 1.00 91.81 85 ARG A O 1
ATOM 657 N N . CYS A 1 86 ? -6.965 -5.131 -8.727 1.00 93.25 86 CYS A N 1
ATOM 658 C CA . CYS A 1 86 ? -7.622 -5.207 -10.029 1.00 93.25 86 CYS A CA 1
ATOM 659 C C . CYS A 1 86 ? -7.210 -4.022 -10.907 1.00 93.25 86 CYS A C 1
ATOM 661 O O . CYS A 1 86 ? -6.809 -4.233 -12.048 1.00 93.25 86 CYS A O 1
ATOM 663 N N . THR A 1 87 ? -7.214 -2.804 -10.360 1.00 90.50 87 THR A N 1
ATOM 664 C CA . THR A 1 87 ? -6.736 -1.598 -11.056 1.00 90.50 87 THR A CA 1
ATOM 665 C C . THR A 1 87 ? -5.281 -1.745 -11.501 1.00 90.50 87 THR A C 1
ATOM 667 O O . THR A 1 87 ? -4.959 -1.495 -12.662 1.00 90.50 87 THR A O 1
ATOM 670 N N . ASP A 1 88 ? -4.402 -2.229 -10.622 1.00 87.38 88 ASP A N 1
ATOM 671 C CA . ASP A 1 88 ? -2.987 -2.429 -10.936 1.00 87.38 88 ASP A CA 1
ATOM 672 C C . ASP A 1 88 ? -2.786 -3.464 -12.053 1.00 87.38 88 ASP A C 1
ATOM 674 O O . ASP A 1 88 ? -1.922 -3.288 -12.914 1.00 87.38 88 ASP A O 1
ATOM 678 N N . VAL A 1 89 ? -3.565 -4.552 -12.051 1.00 87.25 89 VAL A N 1
ATOM 679 C CA . VAL A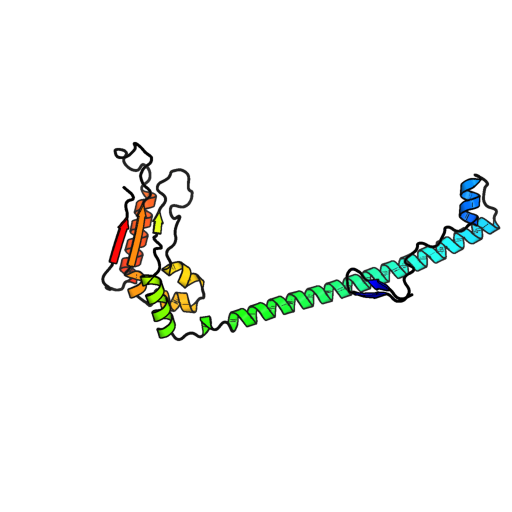 1 89 ? -3.525 -5.606 -13.079 1.00 87.25 89 VAL A CA 1
ATOM 680 C C . VAL A 1 89 ? -4.080 -5.117 -14.412 1.00 87.25 89 VAL A C 1
ATOM 682 O O . VAL A 1 89 ? -3.499 -5.420 -15.455 1.00 87.25 89 VAL A O 1
ATOM 685 N N . LEU A 1 90 ? -5.165 -4.346 -14.383 1.00 88.44 90 LEU A N 1
ATOM 686 C CA . LEU A 1 90 ? -5.801 -3.773 -15.567 1.00 88.44 90 LEU A CA 1
ATOM 687 C C . LEU A 1 90 ? -5.068 -2.539 -16.103 1.00 88.44 90 LEU A C 1
ATOM 689 O O . LEU A 1 90 ? -5.444 -2.028 -17.159 1.00 88.44 90 LEU A O 1
ATOM 693 N N . ASN A 1 91 ? -4.018 -2.078 -15.417 1.00 87.06 91 ASN A N 1
ATOM 694 C CA . ASN A 1 91 ? -3.253 -0.913 -15.827 1.00 87.06 91 ASN A CA 1
ATOM 695 C C . ASN A 1 91 ? -2.755 -1.075 -17.285 1.00 87.06 91 ASN A C 1
ATOM 697 O O . ASN A 1 91 ? -2.019 -2.030 -17.575 1.00 87.06 91 ASN A O 1
ATOM 701 N N . PRO A 1 92 ? -3.102 -0.145 -18.201 1.00 84.25 92 PRO A N 1
ATOM 702 C CA . PRO A 1 92 ? -2.756 -0.224 -19.624 1.00 84.25 92 PRO A CA 1
ATOM 703 C C . PRO A 1 92 ? -1.266 -0.441 -19.893 1.00 84.25 92 PRO A C 1
ATOM 705 O O . PRO A 1 92 ? -0.897 -1.120 -20.850 1.00 84.25 92 PRO A O 1
ATOM 708 N N . VAL A 1 93 ? -0.406 0.062 -19.003 1.00 86.50 93 VAL A N 1
ATOM 709 C CA . VAL A 1 93 ? 1.055 -0.085 -19.041 1.00 86.50 93 VAL A CA 1
ATOM 710 C C . VAL A 1 93 ? 1.503 -1.550 -19.124 1.00 86.50 93 VAL A C 1
ATOM 712 O O . VAL A 1 93 ? 2.545 -1.843 -19.716 1.00 86.50 93 VAL A O 1
ATOM 715 N N . ARG A 1 94 ? 0.713 -2.488 -18.579 1.00 82.44 94 ARG A N 1
ATOM 716 C CA . ARG A 1 94 ? 0.989 -3.933 -18.633 1.00 82.44 94 ARG A CA 1
ATOM 717 C C . ARG A 1 94 ? 0.643 -4.576 -19.979 1.00 82.44 94 ARG A C 1
ATOM 719 O O . ARG A 1 94 ? 1.122 -5.673 -20.247 1.00 82.44 94 ARG A O 1
ATOM 726 N N . ARG A 1 95 ? -0.165 -3.913 -20.813 1.00 84.06 95 ARG A N 1
ATOM 727 C CA . ARG A 1 95 ? -0.668 -4.419 -22.105 1.00 84.06 95 ARG A CA 1
ATOM 728 C C . ARG A 1 95 ? -0.022 -3.745 -23.318 1.00 84.06 95 ARG A C 1
ATOM 730 O O . ARG A 1 95 ? -0.394 -4.055 -24.446 1.00 84.06 95 ARG A O 1
ATOM 737 N N . LEU A 1 96 ? 0.919 -2.826 -23.101 1.00 90.31 96 LEU A N 1
ATOM 738 C CA . LEU A 1 96 ? 1.609 -2.146 -24.191 1.00 90.31 96 LEU A CA 1
ATOM 739 C C . LEU A 1 96 ? 2.418 -3.152 -25.032 1.00 90.31 96 LEU A C 1
ATOM 741 O O . LEU A 1 96 ? 3.185 -3.936 -24.460 1.00 90.31 96 LEU A O 1
ATOM 745 N N . PRO A 1 97 ? 2.285 -3.124 -26.372 1.00 92.50 97 PRO A N 1
ATOM 746 C CA . PRO A 1 97 ? 3.134 -3.902 -27.262 1.00 92.50 97 PRO A CA 1
ATOM 747 C C . PRO A 1 97 ? 4.613 -3.573 -27.063 1.00 92.50 97 PRO A C 1
ATOM 749 O O . PRO A 1 97 ? 4.980 -2.448 -26.718 1.00 92.50 97 PRO A O 1
ATOM 752 N N . VAL A 1 98 ? 5.474 -4.550 -27.345 1.00 92.75 98 VAL A N 1
ATOM 753 C CA . VAL A 1 98 ? 6.930 -4.413 -27.191 1.00 92.75 98 VAL A CA 1
ATOM 754 C C . VAL A 1 98 ? 7.480 -3.218 -27.973 1.00 92.75 98 VAL A C 1
ATOM 756 O O . VAL A 1 98 ? 8.349 -2.516 -27.463 1.00 92.75 98 VAL A O 1
ATOM 759 N N . ASP A 1 99 ? 6.965 -2.943 -29.170 1.00 93.31 99 ASP A N 1
ATOM 760 C CA . ASP A 1 99 ? 7.463 -1.841 -30.000 1.00 93.31 99 ASP A CA 1
ATOM 761 C C . ASP A 1 99 ? 7.089 -0.467 -29.431 1.00 93.31 99 ASP A C 1
ATOM 763 O O . ASP A 1 99 ? 7.918 0.439 -29.428 1.00 93.31 99 ASP A O 1
ATOM 767 N N . VAL A 1 100 ? 5.905 -0.342 -28.821 1.00 94.50 100 VAL A N 1
ATOM 768 C CA . VAL A 1 100 ? 5.507 0.873 -28.090 1.00 94.50 100 VAL A CA 1
ATOM 769 C C . VAL A 1 100 ? 6.400 1.079 -26.865 1.00 94.50 100 VAL A C 1
ATOM 771 O O . VAL A 1 100 ? 6.843 2.193 -26.603 1.00 94.50 100 VAL A O 1
ATOM 774 N N . LEU A 1 101 ? 6.725 0.007 -26.133 1.00 93.75 101 LEU A N 1
ATOM 775 C CA . LEU A 1 101 ? 7.657 0.079 -25.002 1.00 93.75 101 LEU A CA 1
ATOM 776 C C . LEU A 1 101 ? 9.056 0.519 -25.437 1.00 93.75 101 LEU A C 1
ATOM 778 O O . LEU A 1 101 ? 9.662 1.366 -24.785 1.00 93.75 101 LEU A O 1
ATOM 782 N N . ARG A 1 102 ? 9.560 -0.018 -26.552 1.00 92.62 102 ARG A N 1
ATOM 783 C CA . ARG A 1 102 ? 10.856 0.379 -27.123 1.00 92.62 102 ARG A CA 1
ATOM 784 C C . ARG A 1 102 ? 10.872 1.845 -27.540 1.00 92.62 102 ARG A C 1
ATOM 786 O O . ARG A 1 102 ? 11.892 2.497 -27.325 1.00 92.62 102 ARG A O 1
ATOM 793 N N . GLU A 1 103 ? 9.771 2.355 -28.088 1.00 93.12 103 GLU A N 1
ATOM 794 C CA . GLU A 1 103 ? 9.645 3.767 -28.454 1.00 93.12 103 GLU A CA 1
ATOM 795 C C . GLU A 1 103 ? 9.635 4.670 -27.215 1.00 93.12 103 GLU A C 1
ATOM 797 O O . GLU A 1 103 ? 10.390 5.638 -27.153 1.00 93.12 103 GLU A O 1
ATOM 802 N N . ILE A 1 104 ? 8.882 4.300 -26.170 1.00 92.06 104 ILE A N 1
ATOM 803 C CA . ILE A 1 104 ? 8.920 4.992 -24.870 1.00 92.06 104 ILE A CA 1
ATOM 804 C C . ILE A 1 104 ? 10.355 5.018 -24.330 1.00 92.06 104 ILE A C 1
ATOM 806 O O . ILE A 1 104 ? 10.856 6.078 -23.954 1.00 92.06 104 ILE A O 1
ATOM 810 N N . PHE A 1 105 ? 11.046 3.873 -24.325 1.00 91.75 105 PHE A N 1
ATOM 811 C CA . PHE A 1 105 ? 12.431 3.793 -23.858 1.00 91.75 105 PHE A CA 1
ATOM 812 C C . PHE A 1 105 ? 13.344 4.699 -24.689 1.00 91.75 105 PHE A C 1
ATOM 814 O O . PHE A 1 105 ? 14.065 5.516 -24.121 1.00 91.75 105 PHE A O 1
ATOM 821 N N . ALA A 1 106 ? 13.269 4.635 -26.020 1.00 88.00 106 ALA A N 1
ATOM 822 C CA . ALA A 1 106 ? 14.063 5.482 -26.907 1.00 88.00 106 ALA A CA 1
ATOM 823 C C . ALA A 1 106 ? 13.800 6.979 -26.675 1.00 88.00 106 ALA A C 1
ATOM 825 O O . ALA A 1 106 ? 14.745 7.770 -26.671 1.00 88.00 106 ALA A O 1
ATOM 826 N N . HIS A 1 107 ? 12.549 7.369 -26.422 1.00 87.69 107 HIS A N 1
ATOM 827 C CA . HIS A 1 107 ? 12.198 8.745 -26.090 1.00 87.69 107 HIS A CA 1
ATOM 828 C C . HIS A 1 107 ? 12.832 9.185 -24.765 1.00 87.69 107 HIS A C 1
ATOM 830 O O . HIS A 1 107 ? 13.455 10.246 -24.703 1.00 87.69 107 HIS A O 1
ATOM 836 N N . THR A 1 108 ? 12.772 8.346 -23.723 1.00 84.50 108 THR A N 1
ATOM 837 C CA . THR A 1 108 ? 13.414 8.664 -22.434 1.00 84.50 108 THR A CA 1
ATOM 838 C C . THR A 1 108 ? 14.926 8.841 -22.554 1.00 84.50 108 THR A C 1
ATOM 840 O O . THR A 1 108 ? 15.463 9.740 -21.918 1.00 84.50 108 THR A O 1
ATOM 843 N N . MET A 1 109 ? 15.600 8.086 -23.434 1.00 78.75 109 MET A N 1
ATOM 844 C CA . MET A 1 109 ? 17.038 8.259 -23.688 1.00 78.75 109 MET A CA 1
ATOM 845 C C . MET A 1 109 ? 17.397 9.631 -24.270 1.00 78.75 109 MET A C 1
ATOM 847 O O . MET A 1 109 ? 18.50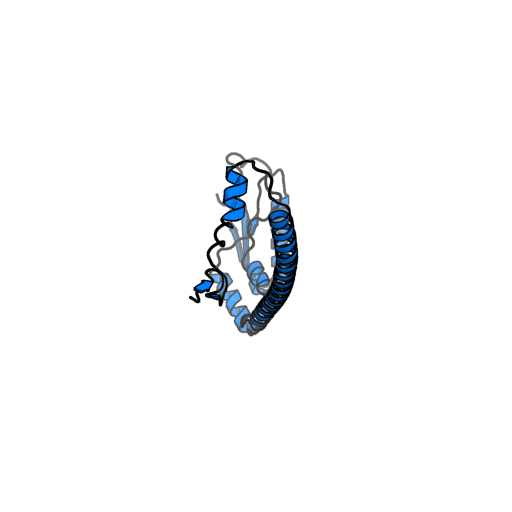8 10.109 -24.071 1.00 78.75 109 MET A O 1
ATOM 851 N N . ARG A 1 110 ? 16.490 10.254 -25.034 1.00 75.56 110 ARG A N 1
ATOM 852 C CA . ARG A 1 110 ? 16.743 11.551 -25.687 1.00 75.56 110 ARG A CA 1
ATOM 853 C C . ARG A 1 110 ? 16.512 12.731 -24.750 1.00 75.56 110 ARG A C 1
ATOM 855 O O . ARG A 1 110 ? 17.120 13.779 -24.941 1.00 75.56 110 ARG A O 1
ATOM 862 N N . VAL A 1 111 ? 15.604 12.571 -23.790 1.00 68.31 111 VAL A N 1
ATOM 863 C CA . VAL A 1 111 ? 15.134 13.653 -22.914 1.00 68.31 111 VAL A CA 1
ATOM 864 C C . VAL A 1 111 ? 15.827 13.624 -21.549 1.00 68.31 111 VAL A C 1
ATOM 866 O O . VAL A 1 111 ? 16.056 14.677 -20.957 1.00 68.31 111 VAL A O 1
ATOM 869 N N . ALA A 1 112 ? 16.176 12.441 -21.035 1.00 63.41 112 ALA A N 1
ATOM 870 C CA . ALA A 1 112 ? 16.729 12.300 -19.695 1.00 63.41 112 ALA A CA 1
ATOM 871 C C . ALA A 1 112 ? 18.221 12.668 -19.639 1.00 63.41 112 ALA A C 1
ATOM 873 O O . ALA A 1 112 ? 19.047 12.086 -20.339 1.00 63.41 112 ALA A O 1
ATOM 874 N N . LYS A 1 113 ? 18.567 13.587 -18.732 1.00 65.25 113 LYS A N 1
ATOM 875 C CA . LYS A 1 113 ? 19.939 13.828 -18.260 1.00 65.25 113 LYS A CA 1
ATOM 876 C C . LYS A 1 113 ? 20.113 13.185 -16.881 1.00 65.25 113 LYS A C 1
ATOM 878 O O . LYS A 1 113 ? 20.296 13.886 -15.894 1.00 65.25 113 LYS A O 1
ATOM 883 N N . ASP A 1 114 ? 19.979 11.863 -16.808 1.00 69.12 114 ASP A N 1
ATOM 884 C CA . ASP A 1 114 ? 20.197 11.117 -15.565 1.00 69.12 114 ASP A CA 1
ATOM 885 C C . ASP A 1 114 ? 21.462 10.262 -15.702 1.00 69.12 114 ASP A C 1
ATOM 887 O O . ASP A 1 114 ? 21.505 9.339 -16.518 1.00 69.12 114 ASP A O 1
ATOM 891 N N . SER A 1 115 ? 22.464 10.567 -14.878 1.00 70.69 115 SER A N 1
ATOM 892 C CA . SER A 1 115 ? 23.754 9.875 -14.812 1.00 70.69 115 SER A CA 1
ATOM 893 C C . SER A 1 115 ? 23.840 8.960 -13.589 1.00 70.69 115 SER A C 1
ATOM 895 O O . SER A 1 115 ? 23.162 9.178 -12.576 1.00 70.69 115 SER A O 1
ATOM 897 N N . TYR A 1 116 ? 24.696 7.939 -13.651 1.00 78.38 116 TYR A N 1
ATOM 898 C CA . TYR A 1 116 ? 25.162 7.277 -12.439 1.00 78.38 116 TYR A CA 1
ATOM 899 C C . TYR A 1 116 ? 26.011 8.270 -11.645 1.00 78.38 116 TYR A C 1
ATOM 901 O O . TYR A 1 116 ? 27.154 8.548 -11.998 1.00 78.38 116 TYR A O 1
ATOM 909 N N . SER A 1 117 ? 25.467 8.788 -10.547 1.00 76.62 117 SER A N 1
ATOM 910 C CA . SER A 1 117 ? 26.245 9.609 -9.619 1.00 76.62 117 SER A CA 1
ATOM 911 C C . SER A 1 117 ? 26.912 8.701 -8.596 1.00 76.62 117 SER A C 1
ATOM 913 O O . SER A 1 117 ? 26.228 8.039 -7.807 1.00 76.62 117 SER A O 1
ATOM 915 N N . VAL A 1 118 ? 28.241 8.640 -8.634 1.00 72.50 118 VAL A N 1
ATOM 916 C CA . VAL A 1 118 ? 29.041 7.797 -7.740 1.00 72.50 118 VAL A CA 1
ATOM 917 C C . VAL A 1 118 ? 29.593 8.661 -6.610 1.00 72.50 118 VAL A C 1
ATOM 919 O O . VAL A 1 118 ? 30.179 9.698 -6.869 1.00 72.50 118 VAL A O 1
ATOM 922 N N . ASN A 1 119 ? 29.433 8.267 -5.349 1.00 68.75 119 ASN A N 1
ATOM 923 C CA . ASN A 1 119 ? 29.986 9.018 -4.221 1.00 68.75 119 ASN A CA 1
ATOM 924 C C . ASN A 1 119 ? 31.471 8.693 -4.012 1.00 68.75 119 ASN A C 1
ATOM 926 O O . ASN A 1 119 ? 31.812 7.523 -3.855 1.00 68.75 119 ASN A O 1
ATOM 930 N N . SER A 1 120 ? 32.328 9.712 -3.921 1.00 59.66 120 SER A N 1
ATOM 931 C CA . SER A 1 120 ? 33.747 9.568 -3.542 1.00 59.66 120 SER A CA 1
ATOM 932 C C . SER A 1 120 ? 34.028 9.893 -2.065 1.00 59.66 120 SER A C 1
ATOM 934 O O . SER A 1 120 ? 35.158 9.755 -1.601 1.00 59.66 120 SER A O 1
ATOM 936 N N . GLY A 1 121 ? 33.020 10.347 -1.319 1.00 57.25 121 GLY A N 1
ATOM 937 C CA . GLY A 1 121 ? 33.135 10.831 0.053 1.00 57.25 121 GLY A CA 1
ATOM 938 C C . GLY A 1 121 ? 33.183 9.725 1.110 1.00 57.25 121 GLY A C 1
ATOM 939 O O . GLY A 1 121 ? 32.490 8.714 1.025 1.00 57.25 121 GLY A O 1
ATOM 940 N N . MET A 1 122 ? 33.960 9.973 2.167 1.00 52.25 122 MET A N 1
ATOM 941 C CA . MET A 1 122 ? 34.155 9.089 3.329 1.00 52.25 122 MET A CA 1
ATOM 942 C C . MET A 1 122 ? 32.882 8.848 4.170 1.00 52.25 122 MET A C 1
ATOM 944 O O . MET A 1 122 ? 32.858 7.934 4.987 1.00 52.25 122 MET A O 1
ATOM 948 N N . LEU A 1 123 ? 31.839 9.669 3.991 1.00 51.41 123 LEU A N 1
ATOM 949 C CA . LEU A 1 123 ? 30.670 9.748 4.881 1.00 51.41 123 LEU A CA 1
ATOM 950 C C . LEU A 1 123 ? 29.433 8.971 4.400 1.00 51.41 123 LEU A C 1
ATOM 952 O O . LEU A 1 123 ? 28.432 8.938 5.110 1.00 51.41 123 LEU A O 1
ATOM 956 N N . SER A 1 124 ? 29.461 8.358 3.212 1.00 54.78 124 SER A N 1
ATOM 957 C CA . SER A 1 124 ? 28.309 7.607 2.697 1.00 54.78 124 SER A CA 1
ATOM 958 C C . SER A 1 124 ? 28.550 6.104 2.725 1.00 54.78 124 SER A C 1
ATOM 960 O O . SER A 1 124 ? 29.565 5.606 2.243 1.00 54.78 124 SER A O 1
ATOM 962 N N . SER A 1 125 ? 27.577 5.365 3.256 1.00 61.22 125 SER A N 1
ATOM 963 C CA . SER A 1 125 ? 27.560 3.900 3.245 1.00 61.22 125 SER A CA 1
ATOM 964 C C . SER A 1 125 ? 27.298 3.313 1.849 1.00 61.22 125 SER A C 1
ATOM 966 O O . SER A 1 125 ? 27.629 2.148 1.613 1.00 61.22 125 SER A O 1
ATOM 968 N N . SER A 1 126 ? 26.753 4.108 0.915 1.00 64.75 126 SER A N 1
ATOM 969 C CA . SER A 1 126 ? 26.490 3.709 -0.471 1.00 64.75 126 SER A CA 1
ATOM 970 C C . SER A 1 126 ? 27.413 4.446 -1.449 1.00 64.75 126 SER A C 1
ATOM 972 O O . SER A 1 126 ? 27.430 5.676 -1.474 1.00 64.75 126 SER A O 1
ATOM 974 N N . PRO A 1 127 ? 28.134 3.722 -2.322 1.00 63.88 127 PRO A N 1
ATOM 975 C CA . PRO A 1 127 ? 28.939 4.333 -3.373 1.00 63.88 127 PRO A CA 1
ATOM 976 C C . PRO A 1 127 ? 28.095 4.886 -4.534 1.00 63.88 127 PRO A C 1
ATOM 978 O O . PRO A 1 127 ? 28.650 5.567 -5.385 1.00 63.88 127 PRO A O 1
ATOM 981 N N . LEU A 1 128 ? 26.783 4.620 -4.597 1.00 69.12 128 LEU A N 1
ATOM 982 C CA . LEU A 1 128 ? 25.886 5.124 -5.645 1.00 69.12 128 LEU A CA 1
ATOM 983 C C . LEU A 1 128 ? 24.810 6.037 -5.043 1.00 69.12 128 LEU A C 1
ATOM 985 O O . LEU A 1 128 ? 24.125 5.645 -4.096 1.00 69.12 128 LEU A O 1
ATOM 989 N N . VAL A 1 129 ? 24.667 7.235 -5.612 1.00 65.69 129 VAL A N 1
ATOM 990 C CA . VAL A 1 129 ? 23.732 8.292 -5.180 1.00 65.69 129 VAL A CA 1
ATOM 991 C C . VAL A 1 129 ? 22.649 8.544 -6.231 1.00 65.69 129 VAL A C 1
ATOM 993 O O . VAL A 1 129 ? 21.522 8.885 -5.886 1.00 65.69 129 VAL A O 1
ATOM 996 N N . GLY A 1 130 ? 22.960 8.324 -7.511 1.00 73.31 130 GLY A N 1
ATOM 997 C CA . GLY A 1 130 ? 22.023 8.481 -8.624 1.00 73.31 130 GLY A CA 1
ATOM 998 C C . GLY A 1 130 ? 21.876 7.190 -9.418 1.00 73.31 130 GLY A C 1
ATOM 999 O O . GLY A 1 130 ? 22.873 6.552 -9.752 1.00 73.31 130 GLY A O 1
ATOM 1000 N N . VAL A 1 131 ? 20.636 6.810 -9.729 1.00 74.62 131 VAL A N 1
ATOM 1001 C CA . VAL A 1 131 ? 20.330 5.661 -10.588 1.00 74.62 131 VAL A CA 1
ATOM 1002 C C . VAL A 1 131 ? 19.676 6.175 -11.873 1.00 74.62 131 VAL A C 1
ATOM 1004 O O . VAL A 1 131 ? 18.667 6.883 -11.781 1.00 74.62 131 VAL A O 1
ATOM 1007 N N . PRO A 1 132 ? 20.200 5.837 -13.061 1.00 81.62 132 PRO A N 1
ATOM 1008 C CA . PRO A 1 132 ? 19.699 6.389 -14.305 1.00 81.62 132 PRO A CA 1
ATOM 1009 C C . PRO A 1 132 ? 18.382 5.741 -14.748 1.00 81.62 132 PRO A C 1
ATOM 1011 O O . PRO A 1 132 ? 17.930 4.716 -14.219 1.00 81.62 132 PRO A O 1
ATOM 1014 N N . TYR A 1 133 ? 17.731 6.386 -15.714 1.00 82.88 133 TYR A N 1
ATOM 1015 C CA . TYR A 1 133 ? 16.362 6.095 -16.142 1.00 82.88 133 TYR A CA 1
ATOM 1016 C C . TYR A 1 133 ? 16.153 4.655 -16.630 1.00 82.88 133 TYR A C 1
ATOM 1018 O O . TYR A 1 133 ? 15.047 4.139 -16.475 1.00 82.88 133 TYR A O 1
ATOM 1026 N N . GLN A 1 134 ? 17.189 3.969 -17.136 1.00 86.69 134 GLN A N 1
ATOM 1027 C CA . GLN A 1 134 ? 17.108 2.553 -17.516 1.00 86.69 134 GLN A CA 1
ATOM 1028 C C . GLN A 1 134 ? 16.558 1.724 -16.346 1.00 86.69 134 GLN A C 1
ATOM 1030 O O . GLN A 1 134 ? 15.590 0.982 -16.495 1.00 86.69 134 GLN A O 1
ATOM 1035 N N . TRP A 1 135 ? 17.106 1.901 -15.144 1.00 87.81 135 TRP A N 1
ATOM 1036 C CA . TRP A 1 135 ? 16.651 1.153 -13.973 1.00 87.81 135 TRP A CA 1
ATOM 1037 C C . TRP A 1 135 ? 15.279 1.603 -13.490 1.00 87.81 135 TRP A C 1
ATOM 1039 O O . TRP A 1 135 ? 14.472 0.751 -13.124 1.00 87.81 135 TRP A O 1
ATOM 1049 N N . LYS A 1 136 ? 14.981 2.909 -13.545 1.00 88.75 136 LYS A N 1
ATOM 1050 C CA . LYS A 1 136 ? 13.660 3.449 -13.179 1.00 88.75 136 LYS A CA 1
ATOM 1051 C C . LYS A 1 136 ? 12.555 2.840 -14.050 1.00 88.75 136 LYS A C 1
ATOM 1053 O O . LYS A 1 136 ? 11.530 2.410 -13.528 1.00 88.75 136 LYS A O 1
ATOM 1058 N N . LEU A 1 137 ? 12.791 2.694 -15.354 1.00 90.62 137 LEU A N 1
ATOM 1059 C CA . LEU A 1 137 ? 11.866 2.023 -16.277 1.00 90.62 137 LEU A CA 1
ATOM 1060 C C . LEU A 1 137 ? 11.671 0.544 -15.927 1.00 90.62 137 LEU A C 1
ATOM 1062 O O . LEU A 1 137 ? 10.556 0.026 -15.977 1.00 90.62 137 LEU A O 1
ATOM 1066 N N . GLY A 1 138 ? 12.739 -0.127 -15.494 1.00 90.62 138 GLY A N 1
ATOM 1067 C CA . GLY A 1 138 ? 12.676 -1.493 -14.982 1.00 90.62 138 GLY A CA 1
ATOM 1068 C C . GLY A 1 138 ? 11.883 -1.645 -13.677 1.00 90.62 138 GLY A C 1
ATOM 1069 O O . GLY A 1 138 ? 11.567 -2.775 -13.305 1.00 90.62 138 GLY A O 1
ATOM 1070 N N . MET A 1 139 ? 11.545 -0.562 -12.972 1.00 89.94 139 MET A N 1
ATOM 1071 C CA . MET A 1 139 ? 10.737 -0.602 -11.745 1.00 89.94 139 MET A CA 1
ATOM 1072 C C . MET A 1 139 ? 9.230 -0.512 -12.006 1.00 89.94 139 MET A C 1
ATOM 1074 O O . MET A 1 139 ? 8.455 -0.832 -11.111 1.00 89.94 139 MET A O 1
ATOM 1078 N N . VAL A 1 140 ? 8.805 -0.152 -13.222 1.00 89.44 140 VAL A N 1
ATOM 1079 C CA . VAL A 1 140 ? 7.384 0.030 -13.562 1.00 89.44 140 VAL A CA 1
ATOM 1080 C C . VAL A 1 140 ? 6.605 -1.284 -13.472 1.00 89.44 140 VAL A C 1
ATOM 1082 O O . VAL A 1 140 ? 5.593 -1.373 -12.782 1.00 89.44 140 VAL A O 1
ATOM 1085 N N . CYS A 1 141 ? 7.069 -2.329 -14.162 1.00 89.00 141 CYS A N 1
ATOM 1086 C CA . CYS A 1 141 ? 6.535 -3.682 -14.020 1.00 89.00 141 CYS A CA 1
ATOM 1087 C C . CYS A 1 141 ? 7.529 -4.732 -14.541 1.00 89.00 141 CYS A C 1
ATOM 1089 O O . CYS A 1 141 ? 8.522 -4.406 -15.199 1.00 89.00 141 CYS A O 1
ATOM 1091 N N . LEU A 1 142 ? 7.239 -6.013 -14.288 1.00 89.50 142 LEU A N 1
ATOM 1092 C CA . LEU A 1 142 ? 8.076 -7.126 -14.747 1.00 89.50 142 LEU A CA 1
ATOM 1093 C C . LEU A 1 142 ? 8.234 -7.152 -16.278 1.00 89.50 142 LEU A C 1
ATOM 1095 O O . LEU A 1 142 ? 9.337 -7.390 -16.764 1.00 89.50 142 LEU A O 1
ATOM 1099 N N . ASN A 1 143 ? 7.167 -6.857 -17.031 1.00 91.75 143 ASN A N 1
ATOM 1100 C CA . ASN A 1 143 ? 7.211 -6.841 -18.496 1.00 91.75 143 ASN A CA 1
ATOM 1101 C C . ASN A 1 143 ? 8.156 -5.749 -19.025 1.00 91.75 143 ASN A C 1
ATOM 1103 O O . ASN A 1 143 ? 9.008 -6.022 -19.865 1.00 91.75 143 ASN A O 1
ATOM 1107 N N . TRP A 1 144 ? 8.078 -4.532 -18.474 1.00 94.06 144 TRP A N 1
ATOM 1108 C CA . TRP A 1 144 ? 8.975 -3.433 -18.850 1.00 94.06 144 TRP A CA 1
ATOM 1109 C C . TRP A 1 144 ? 10.429 -3.799 -18.590 1.00 94.06 144 TRP A C 1
ATOM 1111 O O . TRP A 1 144 ? 11.267 -3.624 -19.467 1.00 94.06 144 TRP A O 1
ATOM 1121 N N . ARG A 1 145 ? 10.720 -4.386 -17.424 1.00 94.00 145 ARG A N 1
ATOM 1122 C CA . ARG A 1 145 ? 12.062 -4.870 -17.088 1.00 94.00 145 ARG A CA 1
ATOM 1123 C C . ARG A 1 145 ? 12.559 -5.922 -18.076 1.00 94.00 145 ARG A C 1
ATOM 1125 O O . ARG A 1 145 ? 13.703 -5.851 -18.510 1.00 94.00 145 ARG A O 1
ATOM 1132 N N . HIS A 1 146 ? 11.714 -6.883 -18.442 1.00 93.50 146 HIS A N 1
ATOM 1133 C CA . HIS A 1 146 ? 12.072 -7.935 -19.394 1.00 93.50 146 HIS A CA 1
ATOM 1134 C C . HIS A 1 146 ? 12.375 -7.372 -20.785 1.00 93.50 146 HIS A C 1
ATOM 1136 O O . HIS A 1 146 ? 13.389 -7.731 -21.380 1.00 93.50 146 HIS A O 1
ATOM 1142 N N . VAL A 1 147 ? 11.539 -6.459 -21.287 1.00 94.06 147 VAL A N 1
ATOM 1143 C CA . VAL A 1 147 ? 11.765 -5.797 -22.581 1.00 94.06 147 VAL A CA 1
ATOM 1144 C C . VAL A 1 147 ? 13.022 -4.929 -22.537 1.00 94.06 147 VAL A C 1
ATOM 1146 O O . VAL A 1 147 ? 13.844 -5.011 -23.443 1.00 94.06 147 VAL A O 1
ATOM 1149 N N . LEU A 1 148 ? 13.211 -4.158 -21.465 1.00 93.75 148 LEU A N 1
ATOM 1150 C CA . LEU A 1 148 ? 14.370 -3.292 -21.250 1.00 93.75 148 LEU A CA 1
ATOM 1151 C C . LEU A 1 148 ? 15.689 -4.081 -21.247 1.00 93.75 148 LEU A C 1
ATOM 1153 O O . LEU A 1 148 ? 16.650 -3.691 -21.905 1.00 93.75 148 LEU A O 1
ATOM 1157 N N . LEU A 1 149 ? 15.744 -5.208 -20.528 1.00 92.19 149 LEU A N 1
ATOM 1158 C CA . LEU A 1 149 ? 16.931 -6.070 -20.480 1.00 92.19 149 LEU A CA 1
ATOM 1159 C C . LEU A 1 149 ? 17.247 -6.706 -21.841 1.00 92.19 149 LEU A C 1
ATOM 1161 O O . LEU A 1 149 ? 18.408 -6.980 -22.124 1.00 92.19 149 LEU A O 1
ATOM 1165 N N . LYS A 1 150 ? 16.231 -6.910 -22.687 1.00 91.88 150 LYS A N 1
ATOM 1166 C CA . LYS A 1 150 ? 16.364 -7.429 -24.057 1.00 91.88 150 LYS A CA 1
ATOM 1167 C C . LYS A 1 150 ? 16.496 -6.340 -25.122 1.00 91.88 150 LYS A C 1
ATOM 1169 O O . LYS A 1 150 ? 16.420 -6.659 -26.307 1.00 91.88 150 LYS A O 1
ATOM 1174 N N . TYR A 1 151 ? 16.650 -5.074 -24.739 1.00 92.12 151 TYR A N 1
ATOM 1175 C CA . TYR A 1 151 ? 16.767 -3.958 -25.672 1.00 92.12 151 TYR A CA 1
ATOM 1176 C C . TYR A 1 151 ? 18.180 -3.361 -25.604 1.00 92.12 151 TYR A C 1
ATOM 1178 O O . TYR A 1 151 ? 18.419 -2.449 -24.811 1.00 92.12 151 TYR A O 1
ATOM 1186 N N . PRO A 1 152 ? 19.139 -3.860 -26.415 1.00 91.19 152 PRO A N 1
ATOM 1187 C CA . PRO A 1 152 ? 20.559 -3.552 -26.235 1.00 91.19 152 PRO A CA 1
ATOM 1188 C C . PRO A 1 152 ? 20.891 -2.070 -26.407 1.00 91.19 152 PRO A C 1
ATOM 1190 O O . PRO A 1 152 ? 21.717 -1.527 -25.678 1.00 91.19 152 PRO A O 1
ATOM 1193 N N . ARG A 1 153 ? 20.165 -1.381 -27.297 1.00 88.81 153 ARG A N 1
ATOM 1194 C CA . ARG A 1 153 ? 20.266 0.070 -27.502 1.00 88.81 153 ARG A CA 1
ATOM 1195 C C . ARG A 1 153 ? 20.114 0.869 -26.205 1.00 88.81 153 ARG A C 1
ATOM 1197 O O . ARG A 1 153 ? 20.755 1.895 -26.049 1.00 88.81 153 ARG A O 1
ATOM 1204 N N . MET A 1 154 ? 19.320 0.396 -25.249 1.00 88.38 154 MET A N 1
ATOM 1205 C CA . MET A 1 154 ? 19.142 1.084 -23.969 1.00 88.38 154 MET A CA 1
ATOM 1206 C C . MET A 1 154 ? 20.402 1.081 -23.097 1.00 88.38 154 MET A C 1
ATOM 1208 O O . MET A 1 154 ? 20.651 2.002 -22.320 1.00 88.38 154 MET A O 1
ATOM 1212 N N . TRP A 1 155 ? 21.202 0.028 -23.234 1.00 90.19 155 TRP A N 1
ATOM 1213 C CA . TRP A 1 155 ? 22.445 -0.172 -22.499 1.00 90.19 155 TRP A CA 1
ATOM 1214 C C . TRP A 1 155 ? 23.646 0.403 -23.244 1.00 90.19 155 TRP A C 1
ATOM 1216 O O . TRP A 1 155 ? 24.737 0.454 -22.682 1.00 90.19 155 TRP A O 1
ATOM 1226 N N . SER A 1 156 ? 23.449 0.889 -24.474 1.00 88.12 156 SER A N 1
ATOM 1227 C CA . SER A 1 156 ? 24.505 1.516 -25.261 1.00 88.12 156 SER A CA 1
ATOM 1228 C C . SER A 1 156 ? 24.806 2.954 -24.839 1.00 88.12 156 SER A C 1
ATOM 1230 O O . SER A 1 156 ? 25.707 3.565 -25.396 1.00 88.12 156 SER A O 1
ATOM 1232 N N . MET A 1 157 ? 24.073 3.507 -23.871 1.00 83.94 157 MET A N 1
ATOM 1233 C CA . MET A 1 157 ? 24.349 4.814 -23.286 1.00 83.94 157 MET A CA 1
ATOM 1234 C C . MET A 1 157 ? 24.692 4.654 -21.810 1.00 83.94 157 MET A C 1
ATOM 1236 O O . MET A 1 157 ? 23.903 4.089 -21.049 1.00 83.94 157 MET A O 1
ATOM 1240 N N . ILE A 1 158 ? 25.852 5.166 -21.412 1.00 84.69 158 ILE A N 1
ATOM 1241 C CA . ILE A 1 158 ? 26.263 5.253 -20.013 1.00 84.69 158 ILE A CA 1
ATOM 1242 C C . ILE A 1 158 ? 26.787 6.656 -19.730 1.00 84.69 158 ILE A C 1
ATOM 1244 O O . ILE A 1 158 ? 27.636 7.182 -20.449 1.00 84.69 158 ILE A O 1
ATOM 1248 N N . ASP A 1 159 ? 26.255 7.249 -18.675 1.00 82.88 159 ASP A N 1
ATOM 1249 C CA . ASP A 1 159 ? 26.736 8.501 -18.120 1.00 82.88 159 ASP A CA 1
ATOM 1250 C C . ASP A 1 159 ? 27.167 8.205 -16.684 1.00 82.88 159 ASP A C 1
ATOM 1252 O O . ASP A 1 159 ? 26.400 7.594 -15.932 1.00 82.88 159 ASP A O 1
ATOM 1256 N N . VAL A 1 160 ? 28.408 8.543 -16.337 1.00 82.12 160 VAL A N 1
ATOM 1257 C CA . VAL A 1 160 ? 28.938 8.395 -14.976 1.00 82.12 160 VAL A CA 1
ATOM 1258 C C . VAL A 1 160 ? 29.526 9.727 -14.542 1.00 82.12 160 VAL A C 1
ATOM 1260 O O . VAL A 1 160 ? 30.494 10.203 -15.136 1.00 82.12 160 VAL A O 1
ATOM 1263 N N . THR A 1 161 ? 28.973 10.296 -13.476 1.00 80.69 161 THR A N 1
ATOM 1264 C CA . THR A 1 161 ? 29.477 11.524 -12.865 1.00 80.69 161 THR A CA 1
ATOM 1265 C C . THR A 1 161 ? 30.228 11.194 -11.583 1.00 80.69 161 THR A C 1
ATOM 1267 O O . THR A 1 161 ? 29.692 10.548 -10.673 1.00 80.69 161 THR A O 1
ATOM 1270 N N . PHE A 1 162 ? 31.458 11.695 -11.495 1.00 76.44 162 PHE A N 1
ATOM 1271 C CA . PHE A 1 162 ? 32.254 11.659 -10.274 1.00 76.44 162 PHE A CA 1
ATOM 1272 C C . PHE A 1 162 ? 32.215 13.047 -9.617 1.00 76.44 162 PHE A C 1
ATOM 1274 O O . PHE A 1 162 ? 32.466 14.043 -10.298 1.00 76.44 162 PHE A O 1
ATOM 1281 N N . PRO A 1 163 ? 31.889 13.155 -8.318 1.00 67.75 163 PRO A N 1
ATOM 1282 C CA . PRO A 1 163 ? 31.924 14.420 -7.611 1.00 67.75 163 PRO A CA 1
ATOM 1283 C C . PRO A 1 163 ? 33.367 14.931 -7.563 1.00 67.75 163 PRO A C 1
ATOM 1285 O O . PRO A 1 163 ? 34.298 14.117 -7.479 1.00 67.75 163 PRO A O 1
ATOM 1288 N N . PRO A 1 164 ? 33.560 16.259 -7.594 1.00 63.66 164 PRO A N 1
ATOM 1289 C CA . PRO A 1 164 ? 34.886 16.835 -7.497 1.00 63.66 164 PRO A CA 1
ATOM 1290 C C . PRO A 1 164 ? 35.553 16.407 -6.183 1.00 63.66 164 PRO A C 1
ATOM 1292 O O . PRO A 1 164 ? 34.872 16.235 -5.161 1.00 63.66 164 PRO A O 1
ATOM 1295 N N . PRO A 1 165 ? 36.883 16.220 -6.188 1.00 61.91 165 PRO A N 1
ATOM 1296 C CA . PRO A 1 165 ? 37.623 15.999 -4.958 1.00 61.91 165 PRO A CA 1
ATOM 1297 C C . PRO A 1 165 ? 37.381 17.180 -3.995 1.00 61.91 165 PRO A C 1
ATOM 1299 O O . PRO A 1 165 ? 37.209 18.312 -4.454 1.00 61.91 165 PRO A O 1
ATOM 1302 N N . PRO A 1 166 ? 37.363 16.960 -2.665 1.00 63.03 166 PRO A N 1
ATOM 1303 C CA . PRO A 1 166 ? 37.276 18.055 -1.700 1.00 63.03 166 PRO A CA 1
ATOM 1304 C C . PRO A 1 166 ? 38.311 19.141 -2.026 1.00 63.03 166 PRO A C 1
ATOM 1306 O O . PRO A 1 166 ? 39.454 18.805 -2.362 1.00 63.03 166 PRO A O 1
ATOM 1309 N N . PHE A 1 167 ? 37.921 20.418 -1.938 1.00 60.56 167 PHE A N 1
ATOM 1310 C CA . PHE A 1 167 ? 38.792 21.559 -2.246 1.00 60.56 167 PHE A CA 1
ATOM 1311 C C . PHE A 1 167 ? 40.194 21.366 -1.640 1.00 60.56 167 PHE A C 1
ATOM 1313 O O . PHE A 1 167 ? 40.335 21.172 -0.435 1.00 60.56 167 PHE A O 1
ATOM 1320 N N . GLY A 1 168 ? 41.226 21.392 -2.491 1.00 58.47 168 GLY A N 1
ATOM 1321 C CA . GLY A 1 168 ? 42.631 21.249 -2.084 1.00 58.47 168 GLY A CA 1
ATOM 1322 C C . GLY A 1 168 ? 43.221 19.835 -2.170 1.00 58.47 168 GLY A C 1
ATOM 1323 O O . GLY A 1 168 ? 44.397 19.669 -1.864 1.00 58.47 168 GLY A O 1
ATOM 1324 N N . SER A 1 169 ? 42.466 18.824 -2.623 1.00 60.12 169 SER A N 1
ATOM 1325 C CA . SER A 1 169 ? 42.932 17.423 -2.662 1.00 60.12 169 SER A CA 1
ATOM 1326 C C . SER A 1 169 ? 43.301 16.864 -4.044 1.00 60.12 169 SER A C 1
ATOM 1328 O O . SER A 1 169 ? 43.484 15.659 -4.187 1.00 60.12 169 SER A O 1
ATOM 1330 N N . TRP A 1 170 ? 43.509 17.724 -5.046 1.00 59.44 170 TRP A N 1
ATOM 1331 C CA . TRP A 1 170 ? 43.891 17.341 -6.419 1.00 59.44 170 TRP A CA 1
ATOM 1332 C C . TRP A 1 170 ? 45.152 16.459 -6.510 1.00 59.44 170 TRP A C 1
ATOM 1334 O O . TRP A 1 170 ? 45.299 15.694 -7.458 1.00 59.44 170 TRP A O 1
ATOM 1344 N N . ASN A 1 171 ? 46.031 16.529 -5.503 1.00 59.91 171 ASN A N 1
ATOM 1345 C CA . ASN A 1 171 ? 47.266 15.741 -5.415 1.00 59.91 171 ASN A CA 1
ATOM 1346 C C . ASN A 1 171 ? 47.150 14.496 -4.511 1.00 59.91 171 ASN A C 1
ATOM 1348 O O . ASN A 1 171 ? 48.118 13.746 -4.367 1.00 59.91 171 ASN A O 1
ATOM 1352 N N . HIS A 1 172 ? 45.997 14.254 -3.878 1.00 58.12 172 HIS A N 1
ATOM 1353 C CA . HIS A 1 172 ? 45.789 13.078 -3.039 1.00 58.12 172 HIS A CA 1
ATOM 1354 C C . HIS A 1 172 ? 45.290 11.905 -3.881 1.00 58.12 172 HIS A C 1
ATOM 1356 O O . HIS A 1 172 ? 44.221 11.959 -4.487 1.00 58.12 172 HIS A O 1
ATOM 1362 N N . LYS A 1 173 ? 46.047 10.799 -3.874 1.00 58.78 173 LYS A N 1
ATOM 1363 C CA . LYS A 1 173 ? 45.529 9.519 -4.368 1.00 58.78 173 LYS A CA 1
ATOM 1364 C C . LYS A 1 173 ? 44.245 9.187 -3.598 1.00 58.78 173 LYS A C 1
ATOM 1366 O O . LYS A 1 173 ? 44.244 9.324 -2.370 1.00 58.78 173 LYS A O 1
ATOM 1371 N N . PRO A 1 174 ? 43.176 8.744 -4.281 1.00 60.50 174 PRO A N 1
ATOM 1372 C CA . PRO A 1 174 ? 41.958 8.337 -3.601 1.00 60.50 174 PRO A CA 1
ATOM 1373 C C . PRO A 1 174 ? 42.305 7.252 -2.579 1.00 60.50 174 PRO A C 1
ATOM 1375 O O . PRO A 1 174 ? 42.873 6.218 -2.920 1.00 60.50 174 PRO A O 1
ATOM 1378 N N . GLN A 1 175 ? 41.988 7.499 -1.307 1.00 64.31 175 GLN A N 1
ATOM 1379 C CA . GLN A 1 175 ? 42.204 6.521 -0.233 1.00 64.31 175 GLN A CA 1
ATOM 1380 C C . GLN A 1 175 ? 41.233 5.331 -0.354 1.00 64.31 175 GLN A C 1
ATOM 1382 O O . GLN A 1 175 ? 41.477 4.266 0.204 1.00 64.31 175 GLN A O 1
ATOM 1387 N N . ASN A 1 176 ? 40.136 5.506 -1.102 1.00 71.75 176 ASN A N 1
ATOM 1388 C CA . ASN A 1 176 ? 39.098 4.510 -1.331 1.00 71.75 176 ASN A CA 1
ATOM 1389 C C . ASN A 1 176 ? 38.822 4.344 -2.835 1.00 71.75 176 ASN A C 1
ATOM 1391 O O . ASN A 1 176 ? 38.277 5.242 -3.475 1.00 71.75 176 ASN A O 1
ATOM 1395 N N . ASN A 1 177 ? 39.134 3.166 -3.380 1.00 76.19 177 ASN A N 1
ATOM 1396 C CA . ASN A 1 177 ? 38.906 2.842 -4.793 1.00 76.19 177 ASN A CA 1
ATOM 1397 C C . ASN A 1 177 ? 37.499 2.301 -5.095 1.00 76.19 177 ASN A C 1
ATOM 1399 O O . ASN A 1 177 ? 37.154 2.090 -6.259 1.00 76.19 177 ASN A O 1
ATOM 1403 N N . ARG A 1 178 ? 36.668 2.073 -4.071 1.00 78.44 178 ARG A N 1
ATOM 1404 C CA . ARG A 1 178 ? 35.310 1.522 -4.214 1.00 78.44 178 ARG A CA 1
ATOM 1405 C C . ARG A 1 178 ? 34.429 2.274 -5.232 1.00 78.44 178 ARG A C 1
ATOM 1407 O O . ARG A 1 178 ? 33.752 1.585 -5.992 1.00 78.44 178 ARG A O 1
ATOM 1414 N N . PRO A 1 179 ? 34.448 3.618 -5.323 1.00 76.88 179 PRO A N 1
ATOM 1415 C CA . PRO A 1 179 ? 33.687 4.369 -6.330 1.00 76.88 179 PRO A CA 1
ATOM 1416 C C . PRO A 1 179 ? 34.054 3.971 -7.769 1.00 76.88 179 PRO A C 1
ATOM 1418 O O . PRO A 1 179 ? 33.185 3.688 -8.592 1.00 76.88 179 PRO A O 1
ATOM 1421 N N . TYR A 1 180 ? 35.353 3.861 -8.056 1.00 79.19 180 TYR A N 1
ATOM 1422 C CA . TYR A 1 180 ? 35.862 3.489 -9.376 1.00 79.19 180 TYR A CA 1
ATOM 1423 C C . TYR A 1 180 ? 35.565 2.030 -9.721 1.00 79.19 180 TYR A C 1
ATOM 1425 O O . TYR A 1 180 ? 35.210 1.735 -10.857 1.00 79.19 180 TYR A O 1
ATOM 1433 N N . LEU A 1 181 ? 35.647 1.120 -8.744 1.00 83.19 181 LEU A N 1
ATOM 1434 C CA . LEU A 1 181 ? 35.266 -0.283 -8.942 1.00 83.19 181 LEU A CA 1
ATOM 1435 C C . LEU A 1 181 ? 33.773 -0.426 -9.265 1.00 83.19 181 LEU A C 1
ATOM 1437 O O . LEU A 1 181 ? 33.400 -1.228 -10.119 1.00 83.19 181 LEU A O 1
ATOM 1441 N N . VAL A 1 182 ? 32.918 0.375 -8.625 1.00 83.31 182 VAL A N 1
ATOM 1442 C CA . VAL A 1 182 ? 31.480 0.416 -8.926 1.00 83.31 182 VAL A CA 1
ATOM 1443 C C . VAL A 1 182 ? 31.239 0.960 -10.330 1.00 83.31 182 VAL A C 1
ATOM 1445 O O . VAL A 1 182 ? 30.518 0.330 -11.099 1.00 83.31 182 VAL A O 1
ATOM 1448 N N . ALA A 1 183 ? 31.883 2.069 -10.700 1.00 83.50 183 ALA A N 1
ATOM 1449 C CA . ALA A 1 183 ? 31.797 2.615 -12.053 1.00 83.50 183 ALA A CA 1
ATOM 1450 C C . ALA A 1 183 ? 32.284 1.615 -13.118 1.00 83.50 183 ALA A C 1
ATOM 1452 O O . ALA A 1 183 ? 31.615 1.426 -14.132 1.00 83.50 183 ALA A O 1
ATOM 1453 N N . ALA A 1 184 ? 33.394 0.913 -12.866 1.00 85.38 184 ALA A N 1
ATOM 1454 C CA . ALA A 1 184 ? 33.908 -0.132 -13.748 1.00 85.38 184 ALA A CA 1
ATOM 1455 C C . ALA A 1 184 ? 32.924 -1.306 -13.881 1.00 85.38 184 ALA A C 1
ATOM 1457 O O . ALA A 1 184 ? 32.693 -1.791 -14.986 1.00 85.38 184 ALA A O 1
ATOM 1458 N N . GLY A 1 185 ? 32.294 -1.729 -12.780 1.00 88.12 185 GLY A N 1
ATOM 1459 C CA . GLY A 1 185 ? 31.252 -2.758 -12.80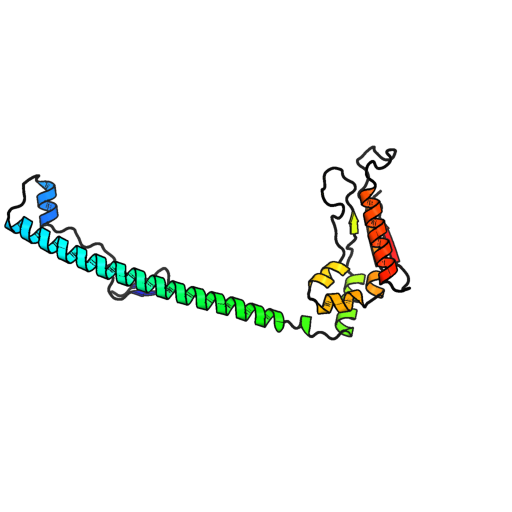0 1.00 88.12 185 GLY A CA 1
ATOM 1460 C C . GLY A 1 185 ? 30.013 -2.334 -13.595 1.00 88.12 185 GLY A C 1
ATOM 1461 O O . GLY A 1 185 ? 29.476 -3.122 -14.374 1.00 88.12 185 GLY A O 1
ATOM 1462 N N . LEU A 1 186 ? 29.586 -1.076 -13.454 1.00 87.56 186 LEU A N 1
ATOM 1463 C CA . LEU A 1 186 ? 28.490 -0.505 -14.239 1.00 87.56 186 LEU A CA 1
ATOM 1464 C C . LEU A 1 186 ? 28.843 -0.454 -15.727 1.00 87.56 186 LEU A C 1
ATOM 1466 O O . LEU A 1 186 ? 28.047 -0.894 -16.553 1.00 87.56 186 LEU A O 1
ATOM 1470 N N . LEU A 1 187 ? 30.047 0.005 -16.070 1.00 87.31 187 LEU A N 1
ATOM 1471 C CA . LEU A 1 187 ? 30.531 0.033 -17.447 1.00 87.31 187 LEU A CA 1
ATOM 1472 C C . LEU A 1 187 ? 30.590 -1.374 -18.052 1.00 87.31 187 LEU A C 1
ATOM 1474 O O . LEU A 1 187 ? 30.065 -1.585 -19.141 1.00 87.31 187 LEU A O 1
ATOM 1478 N N . ALA A 1 188 ? 31.155 -2.350 -17.336 1.00 89.88 188 ALA A N 1
ATOM 1479 C CA . ALA A 1 188 ? 31.207 -3.744 -17.776 1.00 89.88 188 ALA A CA 1
ATOM 1480 C C . ALA A 1 188 ? 29.804 -4.319 -18.023 1.00 89.88 188 ALA A C 1
ATOM 1482 O O . ALA A 1 188 ? 29.560 -4.987 -19.028 1.00 89.88 188 ALA A O 1
ATOM 1483 N N . MET A 1 189 ? 28.855 -4.011 -17.137 1.00 91.31 189 MET A N 1
ATOM 1484 C CA . MET A 1 189 ? 27.460 -4.414 -17.289 1.00 91.31 189 MET A CA 1
ATOM 1485 C C . MET A 1 189 ? 26.798 -3.760 -18.512 1.00 91.31 189 MET A C 1
ATOM 1487 O O . MET A 1 189 ? 26.093 -4.448 -19.253 1.00 91.31 189 MET A O 1
ATOM 1491 N N . HIS A 1 190 ? 27.058 -2.475 -18.773 1.00 90.00 190 HIS A N 1
ATOM 1492 C CA . HIS A 1 190 ? 26.584 -1.789 -19.978 1.00 90.00 190 HIS A CA 1
ATOM 1493 C C . HIS A 1 190 ? 27.197 -2.374 -21.255 1.00 90.00 190 HIS A C 1
ATOM 1495 O O . HIS A 1 190 ? 26.455 -2.674 -22.188 1.00 90.00 190 HIS A O 1
ATOM 1501 N N . ILE A 1 191 ? 28.512 -2.625 -21.278 1.00 89.75 191 ILE A N 1
ATOM 1502 C CA . ILE A 1 191 ? 29.204 -3.291 -22.394 1.00 89.75 191 ILE A CA 1
ATOM 1503 C C . ILE A 1 191 ? 28.520 -4.626 -22.698 1.00 89.75 191 ILE A C 1
ATOM 1505 O O . ILE A 1 191 ? 28.075 -4.844 -23.824 1.00 89.75 191 ILE A O 1
ATOM 1509 N N . TYR A 1 192 ? 28.353 -5.476 -21.683 1.00 91.69 192 TYR A N 1
ATOM 1510 C CA . TYR A 1 192 ? 27.723 -6.784 -21.840 1.00 91.69 192 TYR A CA 1
ATOM 1511 C C . TYR A 1 192 ? 26.294 -6.681 -22.393 1.00 91.69 192 TYR A C 1
ATOM 1513 O O . TYR A 1 192 ? 25.942 -7.355 -23.360 1.00 91.69 192 TYR A O 1
ATOM 1521 N N . ARG A 1 193 ? 25.460 -5.810 -21.813 1.00 90.75 193 ARG A N 1
ATOM 1522 C CA . ARG A 1 193 ? 24.045 -5.689 -22.202 1.00 90.75 193 ARG A CA 1
ATOM 1523 C C . ARG A 1 193 ? 23.820 -4.942 -23.513 1.00 90.75 193 ARG A C 1
ATOM 1525 O O . ARG A 1 193 ? 22.777 -5.131 -24.134 1.00 90.75 193 ARG A O 1
ATOM 1532 N N . SER A 1 194 ? 24.776 -4.125 -23.951 1.00 90.38 194 SER A N 1
ATOM 1533 C CA . SER A 1 194 ? 24.704 -3.419 -25.234 1.00 90.38 194 SER A CA 1
ATOM 1534 C C . SER A 1 194 ? 24.809 -4.354 -26.443 1.00 90.38 194 SER A C 1
ATOM 1536 O O . SER A 1 194 ? 24.436 -3.950 -27.540 1.00 90.38 194 SER A O 1
ATOM 1538 N N . ALA A 1 195 ? 25.264 -5.603 -26.258 1.00 87.38 195 ALA A N 1
ATOM 1539 C CA . ALA A 1 195 ? 25.327 -6.635 -27.296 1.00 87.38 195 ALA A CA 1
ATOM 1540 C C . ALA A 1 195 ? 25.881 -6.100 -28.635 1.00 87.38 195 ALA A C 1
ATOM 1542 O O . ALA A 1 195 ? 25.223 -6.175 -29.674 1.00 87.38 195 ALA A O 1
ATOM 1543 N N . ASN A 1 196 ? 27.080 -5.508 -28.583 1.00 85.75 196 ASN A N 1
ATOM 1544 C CA . ASN A 1 196 ? 27.799 -4.886 -29.706 1.00 85.75 196 ASN A CA 1
ATOM 1545 C C . ASN A 1 196 ? 27.163 -3.614 -30.299 1.00 85.75 196 ASN A C 1
ATOM 1547 O O . ASN A 1 196 ? 27.616 -3.138 -31.340 1.00 85.75 196 ASN A O 1
ATOM 1551 N N . HIS A 1 197 ? 26.146 -3.023 -29.664 1.00 83.38 197 HIS A N 1
ATOM 1552 C CA . HIS A 1 197 ? 25.687 -1.689 -30.052 1.00 83.38 197 HIS A CA 1
ATOM 1553 C C . HIS A 1 197 ? 26.758 -0.636 -29.717 1.00 83.38 197 HIS A C 1
ATOM 1555 O O . HIS A 1 197 ? 27.345 -0.704 -28.634 1.00 83.38 197 HIS A O 1
ATOM 1561 N N . PRO A 1 198 ? 26.996 0.362 -30.593 1.00 83.19 198 PRO A N 1
ATOM 1562 C CA . PRO A 1 198 ? 27.981 1.408 -30.337 1.00 83.19 198 PRO A CA 1
ATOM 1563 C C . PRO A 1 198 ? 27.713 2.139 -29.019 1.00 83.19 198 PRO A C 1
ATOM 1565 O O . PRO A 1 198 ? 26.634 2.706 -28.821 1.00 83.19 198 PRO A O 1
ATOM 1568 N N . LEU A 1 199 ? 28.703 2.126 -28.125 1.00 79.62 199 LEU A N 1
ATOM 1569 C CA . LEU A 1 199 ? 28.603 2.782 -26.827 1.00 79.62 199 LEU A CA 1
ATOM 1570 C C . LEU A 1 199 ? 28.762 4.295 -26.978 1.00 79.62 199 LEU A C 1
ATOM 1572 O O . LEU A 1 199 ? 29.802 4.788 -27.410 1.00 79.62 199 LEU A O 1
ATOM 1576 N N . GLN A 1 200 ? 27.748 5.033 -26.551 1.00 76.81 200 GLN A N 1
ATOM 1577 C CA . GLN A 1 200 ? 27.838 6.454 -26.259 1.00 76.81 200 GLN A CA 1
ATOM 1578 C C . GLN A 1 200 ? 28.139 6.594 -24.768 1.00 76.81 200 GLN A C 1
ATOM 1580 O O . GLN A 1 200 ? 27.315 6.243 -23.923 1.00 76.81 200 GLN A O 1
ATOM 1585 N N . HIS A 1 201 ? 29.336 7.070 -24.445 1.00 67.19 201 HIS A N 1
ATOM 1586 C CA . HIS A 1 201 ? 29.741 7.324 -23.070 1.00 67.19 201 HIS A CA 1
ATOM 1587 C C . HIS A 1 201 ? 29.879 8.828 -22.850 1.00 67.19 201 HIS A C 1
ATOM 1589 O O . HIS A 1 201 ? 30.474 9.531 -23.667 1.00 67.19 201 HIS A O 1
ATOM 1595 N N . ARG A 1 202 ? 29.319 9.314 -21.745 1.00 65.12 202 ARG A N 1
ATOM 1596 C CA . ARG A 1 202 ? 29.595 10.645 -21.209 1.00 65.12 202 ARG A CA 1
ATOM 1597 C C . ARG A 1 202 ? 30.252 10.452 -19.848 1.00 65.12 202 ARG A C 1
ATOM 1599 O O . ARG A 1 202 ? 29.718 9.744 -19.001 1.00 65.12 202 ARG A O 1
ATOM 1606 N N . ILE A 1 203 ? 31.450 10.995 -19.681 1.00 64.44 203 ILE A N 1
ATOM 1607 C CA . ILE A 1 203 ? 32.169 10.968 -18.408 1.00 64.44 203 ILE A CA 1
ATOM 1608 C C . ILE A 1 203 ? 32.362 12.425 -18.030 1.00 64.44 203 ILE A C 1
ATOM 1610 O O . ILE A 1 203 ? 33.270 13.084 -18.532 1.00 64.44 203 ILE A O 1
ATOM 1614 N N . ASP A 1 204 ? 31.466 12.923 -17.187 1.00 60.84 204 ASP A N 1
ATOM 1615 C CA . ASP A 1 204 ? 31.528 14.296 -16.712 1.00 60.84 204 ASP A CA 1
ATOM 1616 C C . ASP A 1 204 ? 32.338 14.313 -15.408 1.00 60.84 204 ASP A C 1
ATOM 1618 O O . ASP A 1 204 ? 31.918 13.792 -14.369 1.00 60.84 204 ASP A O 1
ATOM 1622 N N . GLY A 1 205 ? 33.536 14.893 -15.473 1.00 53.44 205 GLY A N 1
ATOM 1623 C CA . GLY A 1 205 ? 34.227 15.398 -14.294 1.00 53.44 205 GLY A CA 1
ATOM 1624 C C . GLY A 1 205 ? 33.804 16.846 -14.111 1.00 53.44 205 GLY A C 1
ATOM 1625 O O . GLY A 1 205 ? 34.109 17.667 -14.972 1.00 53.44 205 GLY A O 1
ATOM 1626 N N . ASN A 1 206 ? 33.088 17.173 -13.034 1.00 50.12 206 ASN A N 1
ATOM 1627 C CA . ASN A 1 206 ? 32.871 18.580 -12.698 1.00 50.12 206 ASN A CA 1
ATOM 1628 C C . ASN A 1 206 ? 34.232 19.176 -12.314 1.00 50.12 206 ASN A C 1
ATOM 1630 O O . ASN A 1 206 ? 34.732 18.908 -11.221 1.00 50.12 206 ASN A O 1
ATOM 1634 N N . THR A 1 207 ? 34.840 19.905 -13.252 1.00 38.50 207 THR A N 1
ATOM 1635 C CA . THR A 1 207 ? 35.990 20.792 -13.028 1.00 38.50 207 THR A CA 1
ATOM 1636 C C . THR A 1 207 ? 35.616 21.934 -12.104 1.00 38.50 207 THR A C 1
ATOM 1638 O O . THR A 1 207 ? 34.533 22.517 -12.344 1.00 38.50 207 THR A O 1
#

Foldseek 3Di:
DFDADPPPRDTDPDDPPDDPDPDVVVVVCVVPVDDDDPVVVVVVVVVVVVVVVVVVVVVVVVVVVVVVVVVVVVVVVVVVVVVVVVCLVPPCVVVDDLVVLVVVLVVCVVPDPFAFEAELDPPDPGRTDTDDVLVVQLVSDVVSVVSSLQRLVSLLEHEYEYEADPPPCPPPDRPDCVNVVVVVVSNVVSVVSNVPPHHDYHYDYPD

Radius of gyration: 36.93 Å; chains: 1; bounding box: 86×30×88 Å

Secondary structure (DSSP, 8-state):
--EE-TTT--EE-S--SSPPPPPHHHHHHHHH-PPPPHHHHHHHHHHHHHHHHHHHHHHHHHHHHHHHHHHHHHHHHHHHHHHHHHHHHH-GGGS--HHHHHHHHHHHHHH----EEB---TT-S-SB----HHHHHHTT-HHHHHHHHT-HHHHTEEEEEEPPPPTT-TTSPPS--HHHHHHHHHHHHHHHHHTTPPPEEEEEE--